Protein AF-A0A6A4YCR9-F1 (afdb_monomer)

Organism: NCBI:txid120398

Structure (mmCIF, N/CA/C/O backbone):
data_AF-A0A6A4YCR9-F1
#
_entry.id   AF-A0A6A4YCR9-F1
#
loop_
_atom_site.group_PDB
_atom_site.id
_atom_site.type_symbol
_atom_site.label_atom_id
_atom_site.label_alt_id
_atom_site.label_comp_id
_atom_site.label_asym_id
_atom_site.label_entity_id
_atom_site.label_seq_id
_atom_site.pdbx_PDB_ins_code
_atom_site.Cartn_x
_atom_site.Cartn_y
_atom_site.Cartn_z
_atom_site.occupancy
_atom_site.B_iso_or_equiv
_atom_site.auth_seq_id
_atom_site.auth_comp_id
_atom_site.auth_asym_id
_atom_site.auth_atom_id
_atom_site.pdbx_PDB_model_num
ATOM 1 N N . MET A 1 1 ? -64.440 -30.536 -8.696 1.00 29.94 1 MET A N 1
ATOM 2 C CA . MET A 1 1 ? -63.323 -31.470 -8.928 1.00 29.94 1 MET A CA 1
ATOM 3 C C . MET A 1 1 ? -62.653 -31.051 -10.224 1.00 29.94 1 MET A C 1
ATOM 5 O O . MET A 1 1 ? -63.346 -31.043 -11.227 1.00 29.94 1 MET A O 1
ATOM 9 N N . GLU A 1 2 ? -61.413 -30.559 -10.099 1.00 30.14 2 GLU A N 1
ATOM 10 C CA . GLU A 1 2 ? -60.247 -30.608 -11.016 1.00 30.14 2 GLU A CA 1
ATOM 11 C C . GLU A 1 2 ? -60.452 -30.689 -12.549 1.00 30.14 2 GLU A C 1
ATOM 13 O O . GLU A 1 2 ? -61.286 -31.446 -13.017 1.00 30.14 2 GLU A O 1
ATOM 18 N N . VAL A 1 3 ? -59.687 -30.046 -13.446 1.00 32.62 3 VAL A N 1
ATOM 19 C CA . VAL A 1 3 ? -58.447 -29.233 -13.429 1.00 32.62 3 VAL A CA 1
ATOM 20 C C . VAL A 1 3 ? -58.349 -28.537 -14.815 1.00 32.62 3 VAL A C 1
ATOM 22 O O . VAL A 1 3 ? -58.720 -29.124 -15.831 1.00 32.62 3 VAL A O 1
ATOM 25 N N . LEU A 1 4 ? -57.863 -27.288 -14.848 1.00 33.22 4 LEU A N 1
ATOM 26 C CA . LEU A 1 4 ? -57.492 -26.469 -16.029 1.00 33.22 4 LEU A CA 1
ATOM 27 C C . LEU A 1 4 ? -56.085 -26.881 -16.535 1.00 33.22 4 LEU A C 1
ATOM 29 O O . LEU A 1 4 ? -55.265 -27.287 -15.725 1.00 33.22 4 LEU A O 1
ATOM 33 N N . GLY A 1 5 ? -55.651 -26.791 -17.796 1.00 29.95 5 GLY A N 1
ATOM 34 C CA . GLY A 1 5 ? -56.107 -26.025 -18.956 1.00 29.95 5 GLY A CA 1
ATOM 35 C C . GLY A 1 5 ? -54.900 -25.330 -19.629 1.00 29.95 5 GLY A C 1
ATOM 36 O O . GLY A 1 5 ? -54.273 -24.497 -18.992 1.00 29.95 5 GLY A O 1
ATOM 37 N N . ARG A 1 6 ? -54.601 -25.739 -20.882 1.00 31.83 6 ARG A N 1
ATOM 38 C CA . ARG A 1 6 ? -53.878 -25.103 -22.031 1.00 31.83 6 ARG A CA 1
ATOM 39 C C . ARG A 1 6 ? -53.393 -23.640 -21.882 1.00 31.83 6 ARG A C 1
ATOM 41 O O . ARG A 1 6 ? -54.055 -22.851 -21.234 1.00 31.83 6 ARG A O 1
ATOM 48 N N . GLY A 1 7 ? -52.373 -23.134 -22.582 1.00 28.59 7 GLY A N 1
ATOM 49 C CA . GLY A 1 7 ? -51.703 -23.521 -23.831 1.00 28.59 7 GLY A CA 1
ATOM 50 C C . GLY A 1 7 ? -51.156 -22.253 -24.536 1.00 28.59 7 GLY A C 1
ATOM 51 O O . GLY A 1 7 ? -51.531 -21.139 -24.185 1.00 28.59 7 GLY A O 1
ATOM 52 N N . ASP A 1 8 ? -50.257 -22.464 -25.494 1.00 30.16 8 ASP A N 1
ATOM 53 C CA . ASP A 1 8 ? -49.216 -21.583 -26.057 1.00 30.16 8 ASP A CA 1
ATOM 54 C C . ASP A 1 8 ? -49.571 -20.371 -26.971 1.00 30.16 8 ASP A C 1
ATOM 56 O O . ASP A 1 8 ? -50.488 -20.430 -27.783 1.00 30.16 8 ASP A O 1
ATOM 60 N N . SER A 1 9 ? -48.663 -19.372 -26.908 1.00 28.41 9 SER A N 1
ATOM 61 C CA . SER A 1 9 ? -47.923 -18.633 -27.978 1.00 28.41 9 SER A CA 1
ATOM 62 C C . SER A 1 9 ? -48.558 -17.565 -28.915 1.00 28.41 9 SER A C 1
ATOM 64 O O . SER A 1 9 ? -49.466 -17.848 -29.686 1.00 28.41 9 SER A O 1
ATOM 66 N N . GLY A 1 10 ? -47.908 -16.375 -28.978 1.00 25.50 10 GLY A N 1
ATOM 67 C CA . GLY A 1 10 ? -47.463 -15.755 -30.254 1.00 25.50 10 GLY A CA 1
ATOM 68 C C . GLY A 1 10 ? -47.936 -14.341 -30.702 1.00 25.50 10 GLY A C 1
ATOM 69 O O . GLY A 1 10 ? -48.880 -14.246 -31.467 1.00 25.50 10 GLY A O 1
ATOM 70 N N . TYR A 1 11 ? -47.154 -13.293 -30.366 1.00 28.06 11 TYR A N 1
ATOM 71 C CA . TYR A 1 11 ? -46.753 -12.063 -31.126 1.00 28.06 11 TYR A CA 1
ATOM 72 C C . TYR A 1 11 ? -47.711 -10.962 -31.711 1.00 28.06 11 TYR A C 1
ATOM 74 O O . TYR A 1 11 ? -48.612 -11.232 -32.490 1.00 28.06 11 TYR A O 1
ATOM 82 N N . LEU A 1 12 ? -47.261 -9.695 -31.486 1.00 28.62 12 LEU A N 1
ATOM 83 C CA . LEU A 1 12 ? -47.394 -8.390 -32.216 1.00 28.62 12 LEU A CA 1
ATOM 84 C C . LEU A 1 12 ? -48.633 -7.461 -32.042 1.00 28.62 12 LEU A C 1
ATOM 86 O O . LEU A 1 12 ? -49.710 -7.788 -32.516 1.00 28.62 12 LEU A O 1
ATOM 90 N N . ALA A 1 13 ? -48.421 -6.227 -31.518 1.00 27.75 13 ALA A N 1
ATOM 91 C CA . ALA A 1 13 ? -48.807 -4.918 -32.121 1.00 27.75 13 ALA A CA 1
ATOM 92 C C . ALA A 1 13 ? -48.593 -3.692 -31.178 1.00 27.75 13 ALA A C 1
ATOM 94 O O . ALA A 1 13 ? -48.673 -3.793 -29.960 1.00 27.75 13 ALA A O 1
ATOM 95 N N . SER A 1 14 ? -48.307 -2.531 -31.780 1.00 27.39 14 SER A N 1
ATOM 96 C CA . SER A 1 14 ? -47.880 -1.219 -31.241 1.00 27.39 14 SER A CA 1
ATOM 97 C C . SER A 1 14 ? -49.006 -0.219 -30.884 1.00 27.39 14 SER A C 1
ATOM 99 O O . SER A 1 14 ? -50.030 -0.259 -31.557 1.00 27.39 14 SER A O 1
ATOM 101 N N . ALA A 1 15 ? -48.750 0.755 -29.981 1.00 27.09 15 ALA A N 1
ATOM 102 C CA . ALA A 1 15 ? -49.017 2.223 -30.092 1.00 27.09 15 ALA A CA 1
ATOM 103 C C . ALA A 1 15 ? -49.258 2.931 -28.724 1.00 27.09 15 ALA A C 1
ATOM 105 O O . ALA A 1 15 ? -50.007 2.455 -27.879 1.00 27.09 15 ALA A O 1
ATOM 106 N N . THR A 1 16 ? -48.613 4.088 -28.524 1.00 27.66 16 THR A N 1
ATOM 107 C CA . THR A 1 16 ? -48.720 5.085 -27.424 1.00 27.66 16 THR A CA 1
ATOM 108 C C . THR A 1 16 ? -49.952 6.017 -27.581 1.00 27.66 16 THR A C 1
ATOM 110 O O . THR A 1 16 ? -50.602 5.943 -28.621 1.00 27.66 16 THR A O 1
ATOM 113 N N . PRO A 1 17 ? -50.218 7.037 -26.719 1.00 44.16 17 PRO A N 1
ATOM 114 C CA . PRO A 1 17 ? -50.172 7.156 -25.247 1.00 44.16 17 PRO A CA 1
ATOM 115 C C . PRO A 1 17 ? -51.496 7.738 -24.649 1.00 44.16 17 PRO A C 1
ATOM 117 O O . PRO A 1 17 ? -52.215 8.480 -25.315 1.00 44.16 17 PRO A O 1
ATOM 120 N N . LYS A 1 18 ? -51.798 7.512 -23.360 1.00 30.44 18 LYS A N 1
ATOM 121 C CA . LYS A 1 18 ? -52.724 8.360 -22.566 1.00 30.44 18 LYS A CA 1
ATOM 122 C C . LYS A 1 18 ? -52.108 8.598 -21.189 1.00 30.44 18 LYS A C 1
ATOM 124 O O . LYS A 1 18 ? -51.796 7.645 -20.486 1.00 30.44 18 LYS A O 1
ATOM 129 N N . ASN A 1 19 ? -51.840 9.865 -20.885 1.00 41.44 19 ASN A N 1
ATOM 130 C CA . ASN A 1 19 ? -50.787 10.300 -19.968 1.00 41.44 19 ASN A CA 1
ATOM 131 C C . ASN A 1 19 ? -51.283 11.340 -18.942 1.00 41.44 19 ASN A C 1
ATOM 133 O O . ASN A 1 19 ? -50.543 12.268 -18.643 1.00 41.44 19 ASN A O 1
ATOM 137 N N . ASP A 1 20 ? -52.510 11.205 -18.428 1.00 38.53 20 ASP A N 1
ATOM 138 C CA . ASP A 1 20 ? -53.051 12.132 -17.410 1.00 38.53 20 ASP A CA 1
ATOM 139 C C . ASP A 1 20 ? -53.497 11.415 -16.120 1.00 38.53 20 ASP A C 1
ATOM 141 O O . ASP A 1 20 ? -53.169 11.858 -15.020 1.00 38.53 20 ASP A O 1
ATOM 145 N N . ASP A 1 21 ? -54.100 10.226 -16.218 1.00 37.69 21 ASP A N 1
ATOM 146 C CA . ASP A 1 21 ? -54.649 9.524 -15.040 1.00 37.69 21 ASP A CA 1
ATOM 147 C C . ASP A 1 21 ? -53.572 8.904 -14.119 1.00 37.69 21 ASP A C 1
ATOM 149 O O . ASP A 1 21 ? -53.807 8.620 -12.943 1.00 37.69 21 ASP A O 1
ATOM 153 N N . THR A 1 22 ? -52.347 8.716 -14.617 1.00 43.00 22 THR A N 1
ATOM 154 C CA . THR A 1 22 ? -51.212 8.183 -13.840 1.00 43.00 22 THR A CA 1
ATOM 155 C C . THR A 1 22 ? -50.506 9.238 -12.990 1.00 43.00 22 THR A C 1
ATOM 157 O O . THR A 1 22 ? -49.774 8.875 -12.064 1.00 43.00 22 THR A O 1
ATOM 160 N N . ILE A 1 23 ? -50.715 10.530 -13.262 1.00 42.47 23 ILE A N 1
ATOM 161 C CA . ILE A 1 23 ? -50.079 11.620 -12.510 1.00 42.47 23 ILE A CA 1
ATOM 162 C C . ILE A 1 23 ? -50.876 11.928 -11.238 1.00 42.47 23 ILE A C 1
ATOM 164 O O . ILE A 1 23 ? -50.267 12.110 -10.183 1.00 42.47 23 ILE A O 1
ATOM 168 N N . GLU A 1 24 ? -52.211 11.895 -11.282 1.00 38.56 24 GLU A N 1
ATOM 169 C CA . GLU A 1 24 ? -53.048 12.067 -10.082 1.00 38.56 24 GLU A CA 1
ATOM 170 C C . GLU A 1 24 ? -52.983 10.861 -9.137 1.00 38.56 24 GLU A C 1
ATOM 172 O O . GLU A 1 24 ? -52.883 11.046 -7.920 1.00 38.56 24 GLU A O 1
ATOM 177 N N . ALA A 1 25 ? -52.898 9.638 -9.675 1.00 39.47 25 ALA A N 1
ATOM 178 C CA . ALA A 1 25 ? -52.647 8.438 -8.874 1.00 39.47 25 ALA A CA 1
ATOM 179 C C . ALA A 1 25 ? -51.276 8.489 -8.168 1.00 39.47 25 ALA A C 1
ATOM 181 O O . ALA A 1 25 ? -51.162 8.102 -7.005 1.00 39.47 25 ALA A O 1
ATOM 182 N N . LYS A 1 26 ? -50.249 9.054 -8.826 1.00 40.22 26 LYS A N 1
ATOM 183 C CA . LYS A 1 26 ? -48.954 9.347 -8.188 1.00 40.22 26 LYS A CA 1
ATOM 184 C C . LYS A 1 26 ? -49.042 10.487 -7.175 1.00 40.22 26 LYS A C 1
ATOM 186 O O . LYS A 1 26 ? -48.354 10.453 -6.163 1.00 40.22 26 LYS A O 1
ATOM 191 N N . ARG A 1 27 ? -49.883 11.499 -7.400 1.00 33.28 27 ARG A N 1
ATOM 192 C CA . ARG A 1 27 ? -50.039 12.635 -6.474 1.00 33.28 27 ARG A CA 1
ATOM 193 C C . ARG A 1 27 ? -50.669 12.220 -5.147 1.00 33.28 27 ARG A C 1
ATOM 195 O O . ARG A 1 27 ? -50.233 12.702 -4.104 1.00 33.28 27 ARG A O 1
ATOM 202 N N . HIS A 1 28 ? -51.611 11.280 -5.175 1.00 34.59 28 HIS A N 1
ATOM 203 C CA . HIS A 1 28 ? -52.187 10.707 -3.959 1.00 34.59 28 HIS A CA 1
ATOM 204 C C . HIS A 1 28 ? -51.246 9.738 -3.223 1.00 34.59 28 HIS A C 1
ATOM 206 O O . HIS A 1 28 ? -51.340 9.646 -2.001 1.00 34.59 28 HIS A O 1
ATOM 212 N N . SER A 1 29 ? -50.283 9.099 -3.904 1.00 35.78 29 SER A N 1
ATOM 213 C CA . SER A 1 29 ? -49.234 8.317 -3.227 1.00 35.78 29 SER A CA 1
ATOM 214 C C . SER A 1 29 ? -48.147 9.177 -2.566 1.00 35.78 29 SER A C 1
ATOM 216 O O . SER A 1 29 ? -47.434 8.679 -1.709 1.00 35.78 29 SER A O 1
ATOM 218 N N . TYR A 1 30 ? -48.021 10.469 -2.903 1.00 38.31 30 TYR A N 1
ATOM 219 C CA . TYR A 1 30 ? -47.087 11.384 -2.219 1.00 38.31 30 TYR A CA 1
ATOM 220 C C . TYR A 1 30 ? -47.634 11.965 -0.901 1.00 38.31 30 TYR A C 1
ATOM 222 O O . TYR A 1 30 ? -46.861 12.505 -0.114 1.00 38.31 30 TYR A O 1
ATOM 230 N N . LEU A 1 31 ? -48.948 11.879 -0.655 1.00 38.47 31 LEU A N 1
ATOM 231 C CA . LEU A 1 31 ? -49.584 12.360 0.584 1.00 38.47 31 LEU A CA 1
ATOM 232 C C . LEU A 1 31 ? -49.650 11.288 1.679 1.00 38.47 31 LEU A C 1
ATOM 234 O O . LEU A 1 31 ? -49.666 11.630 2.857 1.00 38.47 31 LEU A O 1
ATOM 238 N N . ASN A 1 32 ? -49.605 10.013 1.297 1.00 37.31 32 ASN A N 1
ATOM 239 C CA . ASN A 1 32 ? -49.419 8.893 2.213 1.00 37.31 32 ASN A CA 1
ATOM 240 C C . ASN A 1 32 ? -47.952 8.464 2.152 1.00 37.31 32 ASN A C 1
ATOM 242 O O . ASN A 1 32 ? -47.624 7.428 1.587 1.00 37.31 32 ASN A O 1
ATOM 246 N N . GLY A 1 33 ? -47.069 9.326 2.663 1.00 40.03 33 GLY A N 1
ATOM 247 C CA . GLY A 1 33 ? -45.648 9.026 2.790 1.00 40.03 33 GLY A CA 1
ATOM 248 C C . GLY A 1 33 ? -45.449 7.759 3.615 1.00 40.03 33 GLY A C 1
ATOM 249 O O . GLY A 1 33 ? -45.845 7.697 4.777 1.00 40.03 33 GLY A O 1
ATOM 250 N N . ASP A 1 34 ? -44.851 6.765 2.973 1.00 43.00 34 ASP A N 1
ATOM 251 C CA . ASP A 1 34 ? -44.565 5.440 3.493 1.00 43.00 34 ASP A CA 1
ATOM 252 C C . ASP A 1 34 ? -43.833 5.486 4.847 1.00 43.00 34 ASP A C 1
ATOM 254 O O . ASP A 1 34 ? -42.635 5.790 4.948 1.00 43.00 34 ASP A O 1
ATOM 258 N N . GLU A 1 35 ? -44.535 5.084 5.908 1.00 47.75 35 GLU A N 1
ATOM 259 C CA . GLU A 1 35 ? -43.927 4.730 7.197 1.00 47.75 35 GLU A CA 1
ATOM 260 C C . GLU A 1 35 ? -42.831 3.660 7.018 1.00 47.75 35 GLU A C 1
ATOM 262 O O . GLU A 1 35 ? -41.889 3.605 7.802 1.00 47.75 35 GLU A O 1
ATOM 267 N N . SER A 1 36 ? -42.876 2.856 5.947 1.00 47.47 36 SER A N 1
ATOM 268 C CA . SER A 1 36 ? -41.857 1.848 5.637 1.00 47.47 36 SER A CA 1
ATOM 269 C C . SER A 1 36 ? -40.555 2.417 5.062 1.00 47.47 36 SER A C 1
ATOM 271 O O . SER A 1 36 ? -39.485 1.915 5.410 1.00 47.47 36 SER A O 1
ATOM 273 N N . GLU A 1 37 ? -40.587 3.459 4.220 1.00 46.22 37 GLU A N 1
ATOM 274 C CA . GLU A 1 37 ? -39.352 4.094 3.717 1.00 46.22 37 GLU A CA 1
ATOM 275 C C . GLU A 1 37 ? -38.677 4.938 4.800 1.00 46.22 37 GLU A C 1
ATOM 277 O O . GLU A 1 37 ? -37.452 4.903 4.936 1.00 46.22 37 GLU A O 1
ATOM 282 N N . SER A 1 38 ? -39.468 5.634 5.620 1.00 47.78 38 SER A N 1
ATOM 283 C CA . SER A 1 38 ? -38.959 6.397 6.764 1.00 47.78 38 SER A CA 1
ATOM 284 C C . SER A 1 38 ? -38.466 5.495 7.901 1.00 47.78 38 SER A C 1
ATOM 286 O O . SER A 1 38 ? -37.444 5.812 8.508 1.00 47.78 38 SER A O 1
ATOM 288 N N . ALA A 1 39 ? -39.089 4.334 8.141 1.00 53.41 39 ALA A N 1
ATOM 289 C CA . ALA A 1 39 ? -38.585 3.333 9.085 1.00 53.41 39 ALA A CA 1
ATOM 290 C C . ALA A 1 39 ? -37.323 2.622 8.576 1.00 53.41 39 ALA A C 1
ATOM 292 O O . ALA A 1 39 ? -36.424 2.355 9.369 1.00 53.41 39 ALA A O 1
ATOM 293 N N . THR A 1 40 ? -37.206 2.360 7.269 1.00 54.66 40 THR A N 1
ATOM 294 C CA . THR A 1 40 ? -35.983 1.778 6.682 1.00 54.66 40 THR A CA 1
ATOM 295 C C . THR A 1 40 ? -34.843 2.797 6.681 1.00 54.66 40 THR A C 1
ATOM 297 O O . THR A 1 40 ? -33.732 2.468 7.086 1.00 54.66 40 THR A O 1
ATOM 300 N N . GLN A 1 41 ? -35.113 4.065 6.340 1.00 48.94 41 GLN A N 1
ATOM 301 C CA . GLN A 1 41 ? -34.145 5.152 6.522 1.00 48.94 41 GLN A CA 1
ATOM 302 C C . GLN A 1 41 ? -33.806 5.389 7.993 1.00 48.94 41 GLN A C 1
ATOM 304 O O . GLN A 1 41 ? -32.651 5.668 8.291 1.00 48.94 41 GLN A O 1
ATOM 309 N N . GLY A 1 42 ? -34.771 5.269 8.904 1.00 48.44 42 GLY A N 1
ATOM 310 C CA . GLY A 1 42 ? -34.572 5.391 10.345 1.00 48.44 42 GLY A CA 1
ATOM 311 C C . GLY A 1 42 ? -33.716 4.259 10.906 1.00 48.44 42 GLY A C 1
ATOM 312 O O . GLY A 1 42 ? -32.788 4.532 11.654 1.00 48.44 42 GLY A O 1
ATOM 313 N N . ALA A 1 43 ? -33.946 3.015 10.483 1.00 51.56 43 ALA A N 1
ATOM 314 C CA . ALA A 1 43 ? -33.142 1.852 10.853 1.00 51.56 43 ALA A CA 1
ATOM 315 C C . ALA A 1 43 ? -31.730 1.903 10.247 1.00 51.56 43 ALA A C 1
ATOM 317 O O . ALA A 1 43 ? -30.762 1.624 10.952 1.00 51.56 43 ALA A O 1
ATOM 318 N N . ASP A 1 44 ? -31.590 2.336 8.989 1.00 51.81 44 ASP A N 1
ATOM 319 C CA . ASP A 1 44 ? -30.292 2.589 8.348 1.00 51.81 44 ASP A CA 1
ATOM 320 C C .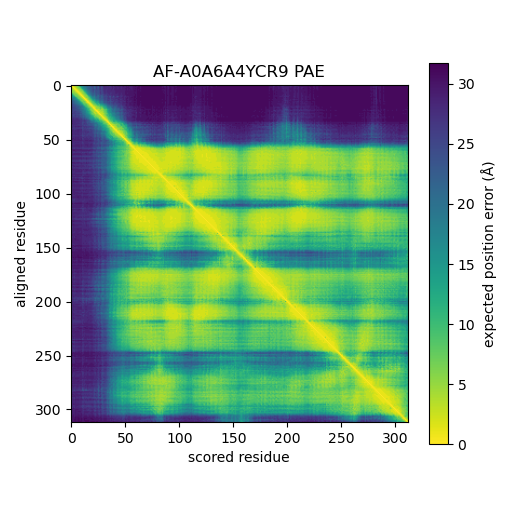 ASP A 1 44 ? -29.534 3.717 9.062 1.00 51.81 44 ASP A C 1
ATOM 322 O O . ASP A 1 44 ? -28.340 3.605 9.337 1.00 51.81 44 ASP A O 1
ATOM 326 N N . PHE A 1 45 ? -30.220 4.811 9.404 1.00 48.41 45 PHE A N 1
ATOM 327 C CA . PHE A 1 45 ? -29.632 5.935 10.130 1.00 48.41 45 PHE A CA 1
ATOM 328 C C . PHE A 1 45 ? -29.287 5.544 11.568 1.00 48.41 45 PHE A C 1
ATOM 330 O O . PHE A 1 45 ? -28.261 5.976 12.089 1.00 48.41 45 PHE A O 1
ATOM 337 N N . GLN A 1 46 ? -30.077 4.676 12.199 1.00 45.59 46 GLN A N 1
ATOM 338 C CA . GLN A 1 46 ? -29.807 4.134 13.526 1.00 45.59 46 GLN A CA 1
ATOM 339 C C . GLN A 1 46 ? -28.644 3.134 13.510 1.00 45.59 46 GLN A C 1
ATOM 341 O O . GLN A 1 46 ? -27.800 3.189 14.395 1.00 45.59 46 GLN A O 1
ATOM 346 N N . ALA A 1 47 ? -28.499 2.315 12.468 1.00 53.00 47 ALA A N 1
ATOM 347 C CA . ALA A 1 47 ? -27.321 1.472 12.255 1.00 53.00 47 ALA A CA 1
ATOM 348 C C . ALA A 1 47 ? -26.047 2.296 11.977 1.00 53.00 47 ALA A C 1
ATOM 350 O O . ALA A 1 47 ? -24.964 1.936 12.434 1.00 53.00 47 ALA A O 1
ATOM 351 N N . VAL A 1 48 ? -26.169 3.431 11.277 1.00 53.34 48 VAL A N 1
ATOM 352 C CA . VAL A 1 48 ? -25.068 4.394 11.070 1.00 53.34 48 VAL A CA 1
ATOM 353 C C . VAL A 1 48 ? -24.740 5.171 12.354 1.00 53.34 48 VAL A C 1
ATOM 355 O O . VAL A 1 48 ? -23.587 5.560 12.548 1.00 53.34 48 VAL A O 1
ATOM 358 N N . THR A 1 49 ? -25.721 5.394 13.238 1.00 48.78 49 THR A N 1
ATOM 359 C CA . THR A 1 49 ? -25.550 6.191 14.467 1.00 48.78 49 THR A CA 1
ATOM 360 C C . THR A 1 49 ? -25.268 5.382 15.731 1.00 48.78 49 THR A C 1
ATOM 362 O O . THR A 1 49 ? -24.754 5.942 16.704 1.00 48.78 49 THR A O 1
ATOM 365 N N . GLN A 1 50 ? -25.507 4.070 15.718 1.00 45.94 50 GLN A N 1
ATOM 366 C CA . GLN A 1 50 ? -25.128 3.155 16.792 1.00 45.94 50 GLN A CA 1
ATOM 367 C C . GLN A 1 50 ? -23.596 3.136 16.943 1.00 45.94 50 GLN A C 1
ATOM 369 O O . GLN A 1 50 ? -22.867 2.506 16.178 1.00 45.94 50 GLN A O 1
ATOM 374 N N . GLY A 1 51 ? -23.099 3.878 17.938 1.00 51.06 51 GLY A N 1
ATOM 375 C CA . GLY A 1 51 ? -21.679 3.961 18.295 1.00 51.06 51 GLY A CA 1
ATOM 376 C C . GLY A 1 51 ? -21.064 5.365 18.265 1.00 51.06 51 GLY A C 1
ATOM 377 O O . GLY A 1 51 ? -19.902 5.491 18.633 1.00 51.06 51 GLY A O 1
ATOM 378 N N . LEU A 1 52 ? -21.801 6.419 17.877 1.00 52.88 52 LEU A N 1
ATOM 379 C CA . LEU A 1 52 ? -21.311 7.815 17.954 1.00 52.88 52 LEU A CA 1
ATOM 380 C C . LEU A 1 52 ? -21.102 8.341 19.390 1.00 52.88 52 LEU A C 1
ATOM 382 O O . LEU A 1 52 ? -20.611 9.452 19.567 1.00 52.88 52 LEU A O 1
ATOM 386 N N . GLU A 1 53 ? -21.451 7.561 20.414 1.00 51.69 53 GLU A N 1
ATOM 387 C CA . GLU A 1 53 ? -21.340 7.948 21.828 1.00 51.69 53 GLU A CA 1
ATOM 388 C C . GLU A 1 53 ? -19.885 8.069 22.324 1.00 51.69 53 GLU A C 1
ATOM 390 O O . GLU A 1 53 ? -19.636 8.580 23.418 1.00 51.69 53 GLU A O 1
ATOM 395 N N . HIS A 1 54 ? -18.899 7.630 21.532 1.00 58.62 54 HIS A N 1
ATOM 396 C CA . HIS A 1 54 ? -17.482 7.692 21.886 1.00 58.62 54 HIS A CA 1
ATOM 397 C C . HIS A 1 54 ? -16.658 8.519 20.888 1.00 58.62 54 HIS A C 1
ATOM 399 O O . HIS A 1 54 ? -16.969 8.532 19.696 1.00 58.62 54 HIS A O 1
ATOM 405 N N . PRO A 1 55 ? -15.569 9.181 21.338 1.00 62.31 55 PRO A N 1
ATOM 406 C CA . PRO A 1 55 ? -14.672 9.905 20.444 1.00 62.31 55 PRO A CA 1
ATOM 407 C C . PRO A 1 55 ? -14.121 8.963 19.365 1.00 62.31 55 PRO A C 1
ATOM 409 O O . PRO A 1 55 ? -13.364 8.043 19.661 1.00 62.31 55 PRO A O 1
ATOM 412 N N . GLN A 1 56 ? -14.513 9.184 18.109 1.00 68.25 56 GLN A N 1
ATOM 413 C CA . GLN A 1 56 ? -14.092 8.353 16.973 1.00 68.25 56 GLN A CA 1
ATOM 414 C C . GLN A 1 56 ? -12.626 8.596 16.620 1.00 68.25 56 GLN A C 1
ATOM 416 O O . GLN A 1 56 ? -11.873 7.674 16.313 1.00 68.25 56 GLN A O 1
ATOM 421 N N . ILE A 1 57 ? -12.223 9.865 16.687 1.00 77.75 57 ILE A N 1
ATOM 422 C CA . ILE A 1 57 ? -10.857 10.308 16.452 1.00 77.75 57 ILE A CA 1
ATOM 423 C C . ILE A 1 57 ? -10.174 10.418 17.806 1.00 77.75 57 ILE A C 1
ATOM 425 O O . ILE A 1 57 ? -10.454 11.323 18.591 1.00 77.75 57 ILE A O 1
ATOM 429 N N . THR A 1 58 ? -9.252 9.500 18.065 1.00 85.06 58 THR A N 1
ATOM 430 C CA . THR A 1 58 ? -8.395 9.545 19.246 1.00 85.06 58 THR A CA 1
ATOM 431 C C . THR A 1 58 ? -6.933 9.667 18.852 1.00 85.06 58 THR A C 1
ATOM 433 O O . THR A 1 58 ? -6.498 9.183 17.806 1.00 85.06 58 THR A O 1
ATOM 436 N N . PHE A 1 59 ? -6.143 10.311 19.714 1.00 86.38 59 PHE A N 1
ATOM 437 C CA . PHE A 1 59 ? -4.707 10.483 19.483 1.00 86.38 59 PHE A CA 1
ATOM 438 C C . PHE A 1 59 ? -3.992 9.135 19.306 1.00 86.38 59 PHE A C 1
ATOM 440 O O . PHE A 1 59 ? -3.170 8.982 18.407 1.00 86.38 59 PHE A O 1
ATOM 447 N N . LYS A 1 60 ? -4.371 8.122 20.099 1.00 87.19 60 LYS A N 1
ATOM 448 C CA . LYS A 1 60 ? -3.846 6.753 19.977 1.00 87.19 60 LYS A CA 1
ATOM 449 C C . LYS A 1 60 ? -4.144 6.137 18.601 1.00 87.19 60 LYS A C 1
ATOM 451 O O . LYS A 1 60 ? -3.266 5.498 18.031 1.00 87.19 60 LYS A O 1
ATOM 456 N N . ALA A 1 61 ? -5.338 6.364 18.043 1.00 87.31 61 ALA A N 1
ATOM 457 C CA . ALA A 1 61 ? -5.718 5.851 16.729 1.00 87.31 61 ALA A CA 1
ATOM 458 C C . ALA A 1 61 ? -4.909 6.521 15.607 1.00 87.31 61 ALA A C 1
ATOM 460 O O . ALA A 1 61 ? -4.397 5.836 14.725 1.00 87.31 61 ALA A O 1
ATOM 461 N N . LEU A 1 62 ? -4.716 7.841 15.671 1.00 91.56 62 LEU A N 1
ATOM 462 C CA . LEU A 1 62 ? -3.878 8.564 14.707 1.00 91.56 62 LEU A CA 1
ATOM 463 C C . LEU A 1 62 ? -2.405 8.152 14.798 1.00 91.56 62 LEU A C 1
ATOM 465 O O . LEU A 1 62 ? 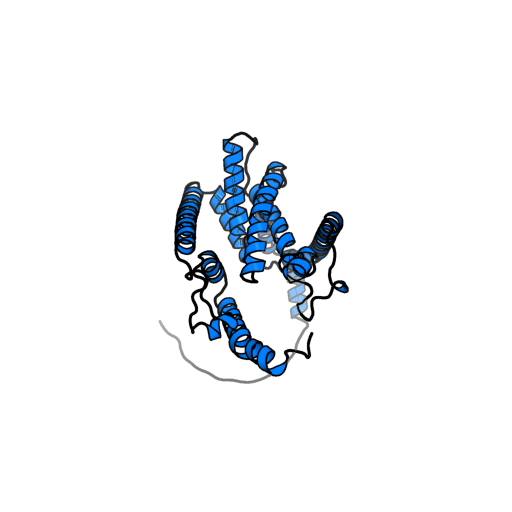-1.753 7.950 13.774 1.00 91.56 62 LEU A O 1
ATOM 469 N N . PHE A 1 63 ? -1.887 7.977 16.014 1.00 91.81 63 PHE A N 1
ATOM 470 C CA . PHE A 1 63 ? -0.511 7.546 16.239 1.00 91.81 63 PHE A CA 1
ATOM 471 C C . PHE A 1 63 ? -0.256 6.142 15.673 1.00 91.81 63 PHE A C 1
ATOM 473 O O . PHE A 1 63 ? 0.655 5.951 14.866 1.00 91.81 63 PHE A O 1
ATOM 480 N N . VAL A 1 64 ? -1.107 5.170 16.021 1.00 92.12 64 VAL A N 1
ATOM 481 C CA . VAL A 1 64 ? -1.015 3.799 15.493 1.00 92.12 64 VAL A CA 1
ATOM 482 C C . VAL A 1 64 ? -1.230 3.770 13.980 1.00 92.12 64 VAL A C 1
ATOM 484 O O . VAL A 1 64 ? -0.476 3.102 13.272 1.00 92.12 64 VAL A O 1
ATOM 487 N N . GLY A 1 65 ? -2.206 4.528 13.474 1.00 93.19 65 GLY A N 1
ATOM 488 C CA . GLY A 1 65 ? -2.467 4.671 12.042 1.00 93.19 65 GLY A CA 1
ATOM 489 C C . GLY A 1 65 ? -1.265 5.210 11.273 1.00 93.19 65 GLY A C 1
ATOM 490 O O . GLY A 1 65 ? -0.946 4.685 10.212 1.00 93.19 65 GLY A O 1
ATOM 491 N N . THR A 1 66 ? -0.536 6.174 11.838 1.00 93.94 66 THR A N 1
ATOM 492 C CA . THR A 1 66 ? 0.674 6.735 11.219 1.00 93.94 66 THR A CA 1
ATOM 493 C C . THR A 1 66 ? 1.820 5.723 11.191 1.00 93.94 66 THR A C 1
ATOM 495 O O . THR A 1 66 ? 2.498 5.606 10.173 1.00 93.94 66 THR A O 1
ATOM 498 N N . ILE A 1 67 ? 2.025 4.947 12.263 1.00 94.56 67 ILE A N 1
ATOM 499 C CA . ILE A 1 67 ? 3.072 3.907 12.313 1.00 94.56 67 ILE A CA 1
ATOM 500 C C . ILE A 1 67 ? 2.798 2.810 11.280 1.00 94.56 67 ILE A C 1
ATOM 502 O O . ILE A 1 67 ? 3.672 2.465 10.482 1.00 94.56 67 ILE A O 1
ATOM 506 N N . ILE A 1 68 ? 1.572 2.279 11.271 1.00 94.62 68 ILE A N 1
ATOM 507 C CA . ILE A 1 68 ? 1.164 1.260 10.298 1.00 94.62 68 ILE A CA 1
ATOM 508 C C . ILE A 1 68 ? 1.191 1.839 8.882 1.00 94.62 68 ILE A C 1
ATOM 510 O O . ILE A 1 68 ? 1.675 1.183 7.963 1.00 94.62 68 ILE A O 1
ATOM 514 N N . GLY A 1 69 ? 0.738 3.080 8.710 1.00 94.25 69 GLY A N 1
ATOM 515 C CA . GLY A 1 69 ? 0.791 3.808 7.449 1.00 94.25 69 GLY A CA 1
ATOM 516 C C . GLY A 1 69 ? 2.210 3.930 6.910 1.00 94.25 69 GLY A C 1
ATOM 517 O O . GLY A 1 69 ? 2.437 3.592 5.756 1.00 94.25 69 GLY A O 1
ATOM 518 N N . ALA A 1 70 ? 3.180 4.319 7.739 1.00 94.12 70 ALA A N 1
ATOM 519 C CA . ALA A 1 70 ? 4.585 4.406 7.345 1.00 94.12 70 ALA A CA 1
ATOM 520 C C . ALA A 1 70 ? 5.140 3.050 6.880 1.00 94.12 70 ALA A C 1
ATOM 522 O O . ALA A 1 70 ? 5.794 2.975 5.839 1.00 94.12 70 ALA A O 1
ATOM 523 N N . PHE A 1 71 ? 4.829 1.967 7.599 1.00 93.38 71 PHE A N 1
ATOM 524 C CA . PHE A 1 71 ? 5.234 0.615 7.210 1.00 93.38 71 PHE A CA 1
ATOM 525 C C . PHE A 1 71 ? 4.602 0.177 5.876 1.00 93.38 71 PHE A C 1
ATOM 527 O O . PHE A 1 71 ? 5.292 -0.320 4.983 1.00 93.38 71 PHE A O 1
ATOM 534 N N . ILE A 1 72 ? 3.297 0.402 5.708 1.00 93.00 72 ILE A N 1
ATOM 535 C CA . ILE A 1 72 ? 2.569 0.044 4.485 1.00 93.00 72 ILE A CA 1
ATOM 536 C C . ILE A 1 72 ? 3.007 0.917 3.300 1.00 93.00 72 ILE A C 1
ATOM 538 O O . ILE A 1 72 ? 3.072 0.410 2.183 1.00 93.00 72 ILE A O 1
ATOM 542 N N . SER A 1 73 ? 3.381 2.181 3.514 1.00 92.38 73 SER A N 1
ATOM 543 C CA . SER A 1 73 ? 3.939 3.049 2.469 1.00 92.38 73 SER A CA 1
ATOM 544 C C . SER A 1 73 ? 5.214 2.472 1.859 1.00 92.38 73 SER A C 1
ATOM 546 O O . SER A 1 73 ? 5.357 2.485 0.639 1.00 92.38 73 SER A O 1
ATOM 548 N N . VAL A 1 74 ? 6.115 1.910 2.676 1.00 90.94 74 VAL A N 1
ATOM 549 C CA . VAL A 1 74 ? 7.335 1.251 2.175 1.00 90.94 74 VAL A CA 1
ATOM 550 C C . VAL A 1 74 ? 6.980 0.039 1.313 1.00 90.94 74 VAL A C 1
ATOM 552 O O . VAL A 1 74 ? 7.540 -0.129 0.231 1.00 90.94 74 VAL A O 1
ATOM 555 N N . LEU A 1 75 ? 6.009 -0.773 1.746 1.00 88.19 75 LEU A N 1
ATOM 556 C CA . LEU A 1 75 ? 5.520 -1.911 0.960 1.00 88.19 75 LEU A CA 1
ATOM 557 C C . LEU A 1 75 ? 4.882 -1.461 -0.360 1.00 88.19 75 LEU A C 1
ATOM 559 O O . LEU A 1 75 ? 5.175 -2.030 -1.409 1.00 88.19 75 LEU A O 1
ATOM 563 N N . ALA A 1 76 ? 4.042 -0.427 -0.324 1.00 89.00 76 ALA A N 1
ATOM 564 C CA . ALA A 1 76 ? 3.407 0.135 -1.510 1.00 89.00 76 ALA A CA 1
ATOM 565 C C . ALA A 1 76 ? 4.449 0.669 -2.503 1.00 89.00 76 ALA A C 1
ATOM 567 O O . ALA A 1 76 ? 4.345 0.399 -3.697 1.00 89.00 76 ALA A O 1
ATOM 568 N N . MET A 1 77 ? 5.488 1.355 -2.017 1.00 88.62 77 MET A N 1
ATOM 569 C CA . MET A 1 77 ? 6.596 1.811 -2.856 1.00 88.62 77 MET A CA 1
ATOM 570 C C . MET A 1 77 ? 7.401 0.649 -3.440 1.00 88.62 77 MET A C 1
ATOM 572 O O . MET A 1 77 ? 7.697 0.661 -4.632 1.00 88.62 77 MET A O 1
ATOM 576 N N . TYR A 1 78 ? 7.717 -0.369 -2.635 1.00 86.75 78 TYR A N 1
ATOM 577 C CA . TYR A 1 78 ? 8.430 -1.560 -3.096 1.00 86.75 78 TYR A CA 1
ATOM 578 C C . TYR A 1 78 ? 7.675 -2.262 -4.228 1.00 86.75 78 TYR A C 1
ATOM 580 O O . TYR A 1 78 ? 8.246 -2.517 -5.287 1.00 86.75 78 TYR A O 1
ATOM 588 N N . TYR A 1 79 ? 6.383 -2.536 -4.039 1.00 83.81 79 TYR A N 1
ATOM 589 C CA . TYR A 1 79 ? 5.573 -3.196 -5.063 1.00 83.81 79 TYR A CA 1
ATOM 590 C C . TYR A 1 79 ? 5.321 -2.296 -6.275 1.00 83.81 79 TYR A C 1
ATOM 592 O O . TYR A 1 79 ? 5.368 -2.779 -7.406 1.00 83.81 79 TYR A O 1
ATOM 600 N N . GLY A 1 80 ? 5.146 -0.991 -6.062 1.00 85.31 80 GLY A N 1
ATOM 601 C CA . GLY A 1 80 ? 5.027 -0.018 -7.144 1.00 85.31 80 GLY A CA 1
ATOM 602 C C . GLY A 1 80 ? 6.275 0.040 -8.026 1.00 85.31 80 GLY A C 1
ATOM 603 O O . GLY A 1 80 ? 6.145 0.024 -9.242 1.00 85.31 80 GLY A O 1
ATOM 604 N N . LEU A 1 81 ? 7.474 0.028 -7.438 1.00 84.06 81 LEU A N 1
ATOM 605 C CA . LEU A 1 81 ? 8.735 0.069 -8.190 1.00 84.06 81 LEU A CA 1
ATOM 606 C C . LEU A 1 81 ? 9.121 -1.289 -8.792 1.00 84.06 81 LEU A C 1
ATOM 608 O O . LEU A 1 81 ? 9.685 -1.333 -9.881 1.00 84.06 81 LEU A O 1
ATOM 612 N N . LYS A 1 82 ? 8.837 -2.398 -8.097 1.00 78.50 82 LYS A N 1
ATOM 613 C CA . LYS A 1 82 ? 9.241 -3.740 -8.543 1.00 78.50 82 LYS A CA 1
ATOM 614 C C . LYS A 1 82 ? 8.266 -4.359 -9.548 1.00 78.50 82 LYS A C 1
ATOM 616 O O . LYS A 1 82 ? 8.703 -5.012 -10.487 1.00 78.50 82 LYS A O 1
ATOM 621 N N . VAL A 1 83 ? 6.961 -4.203 -9.322 1.00 75.81 83 VAL A N 1
ATOM 622 C CA . VAL A 1 83 ? 5.896 -4.874 -10.095 1.00 75.81 83 VAL A CA 1
ATOM 623 C C . VAL A 1 83 ? 5.096 -3.879 -10.944 1.00 75.81 83 VAL A C 1
ATOM 625 O O . VAL A 1 83 ? 4.422 -4.283 -11.887 1.00 75.81 83 VAL A O 1
ATOM 628 N N . GLY A 1 84 ? 5.154 -2.578 -10.641 1.00 77.31 84 GLY A N 1
ATOM 629 C CA . GLY A 1 84 ? 4.385 -1.550 -11.354 1.00 77.31 84 GLY A CA 1
ATOM 630 C C . GLY A 1 84 ? 2.915 -1.461 -10.932 1.00 77.31 84 GLY A C 1
ATOM 631 O O . GLY A 1 84 ? 2.190 -0.595 -11.412 1.00 77.31 84 GLY A O 1
ATOM 632 N N . VAL A 1 85 ? 2.461 -2.332 -10.023 1.00 78.00 85 VAL A N 1
ATOM 633 C CA . VAL A 1 85 ? 1.077 -2.377 -9.535 1.00 78.00 85 VAL A CA 1
ATOM 634 C C . VAL A 1 85 ? 1.077 -2.436 -8.014 1.00 78.00 85 VAL A C 1
ATOM 636 O O . VAL A 1 85 ? 1.735 -3.284 -7.412 1.00 78.00 85 VAL A O 1
ATOM 639 N N . VAL A 1 86 ? 0.304 -1.547 -7.388 1.00 81.50 86 VAL A N 1
ATOM 640 C CA . VAL A 1 86 ? 0.125 -1.519 -5.933 1.00 81.50 86 VAL A CA 1
ATOM 641 C C . VAL A 1 86 ? -1.184 -2.233 -5.577 1.00 81.50 86 VAL A C 1
ATOM 643 O O . VAL A 1 86 ? -2.253 -1.765 -5.975 1.00 81.50 86 VAL A O 1
ATOM 646 N N . PRO A 1 87 ? -1.142 -3.373 -4.860 1.00 80.75 87 PRO A N 1
ATOM 647 C CA . PRO A 1 87 ? -2.353 -4.068 -4.434 1.00 80.75 87 PRO A CA 1
ATOM 648 C C . PRO A 1 87 ? -3.107 -3.272 -3.357 1.00 80.75 87 PRO A C 1
ATOM 650 O O . PRO A 1 87 ? -2.545 -2.421 -2.670 1.00 80.75 87 PRO A O 1
ATOM 653 N N . SER A 1 88 ? -4.388 -3.587 -3.156 1.00 83.69 88 SER A N 1
ATOM 654 C CA . SER A 1 88 ? -5.182 -2.999 -2.070 1.00 83.69 88 SER A CA 1
ATOM 655 C C . SER A 1 88 ? -4.728 -3.540 -0.709 1.00 83.69 88 SER A C 1
ATOM 657 O O . SER A 1 88 ? -4.998 -4.693 -0.373 1.00 83.69 88 SER A O 1
ATOM 659 N N . LEU A 1 89 ? -4.115 -2.687 0.116 1.00 88.31 89 LEU A N 1
ATOM 660 C CA . LEU A 1 89 ? -3.593 -3.044 1.447 1.00 88.31 89 LEU A CA 1
ATOM 661 C C . LEU A 1 89 ? -4.560 -2.688 2.599 1.00 88.31 89 LEU A C 1
ATOM 663 O O . LEU A 1 89 ? -4.171 -2.648 3.765 1.00 88.31 89 LEU A O 1
ATOM 667 N N . ASN A 1 90 ? -5.844 -2.471 2.293 1.00 89.31 90 ASN A N 1
ATOM 668 C CA . ASN A 1 90 ? -6.870 -2.020 3.246 1.00 89.31 90 ASN A CA 1
ATOM 669 C C . ASN A 1 90 ? -7.116 -2.999 4.406 1.00 89.31 90 ASN A C 1
ATOM 671 O O . ASN A 1 90 ? -7.224 -2.577 5.557 1.00 89.31 90 ASN A O 1
ATOM 675 N N . ILE A 1 91 ? -7.184 -4.301 4.110 1.00 87.50 91 ILE A N 1
ATOM 676 C CA . ILE A 1 91 ? -7.387 -5.351 5.120 1.00 87.50 91 ILE A CA 1
ATOM 677 C C . ILE A 1 91 ? -6.150 -5.455 6.019 1.00 87.50 91 ILE A C 1
ATOM 679 O O . ILE A 1 91 ? -6.286 -5.526 7.238 1.00 87.50 91 ILE A O 1
ATOM 683 N N . LEU A 1 92 ? -4.948 -5.383 5.433 1.00 88.88 92 LEU A N 1
ATOM 684 C CA . LEU A 1 92 ? -3.688 -5.391 6.179 1.00 88.88 92 LEU A CA 1
ATOM 685 C C . LEU A 1 92 ? -3.608 -4.206 7.150 1.00 88.88 92 LEU A C 1
ATOM 687 O O . LEU A 1 92 ? -3.245 -4.395 8.308 1.00 88.88 92 LEU A O 1
ATOM 691 N N . ALA A 1 93 ? -4.004 -3.010 6.706 1.00 91.56 93 ALA A N 1
ATOM 692 C CA . ALA A 1 93 ? -4.074 -1.825 7.555 1.00 91.56 93 ALA A CA 1
ATOM 693 C C . ALA A 1 93 ? -5.042 -2.009 8.740 1.00 91.56 93 ALA A C 1
ATOM 695 O O . ALA A 1 93 ? -4.699 -1.659 9.867 1.00 91.56 93 ALA A O 1
ATOM 696 N N . GLY A 1 94 ? -6.221 -2.601 8.511 1.00 90.56 94 GLY A N 1
ATOM 697 C CA . GLY A 1 94 ? -7.216 -2.828 9.566 1.00 90.56 94 GLY A CA 1
ATOM 698 C C . GLY A 1 94 ? -6.837 -3.921 10.575 1.00 90.56 94 GLY A C 1
ATOM 699 O O . GLY A 1 94 ? -7.046 -3.733 11.774 1.00 90.56 94 GLY A O 1
ATOM 700 N N . VAL A 1 95 ? -6.250 -5.038 10.122 1.00 90.44 95 VAL A N 1
ATOM 701 C CA . VAL A 1 95 ? -5.768 -6.119 11.009 1.00 90.44 95 VAL A CA 1
ATOM 702 C C . VAL A 1 95 ? -4.510 -5.681 11.760 1.00 90.44 95 VAL A C 1
ATOM 704 O O . VAL A 1 95 ? -4.441 -5.811 12.982 1.00 90.44 95 VAL A O 1
ATOM 707 N N . GLY A 1 96 ? -3.523 -5.127 11.049 1.00 89.62 96 GLY A N 1
ATOM 708 C CA . GLY A 1 96 ? -2.267 -4.662 11.639 1.00 89.62 96 GLY A CA 1
ATOM 709 C C . GLY A 1 96 ? -2.483 -3.524 12.636 1.00 89.62 96 GLY A C 1
ATOM 710 O O . GLY A 1 96 ? -1.902 -3.538 13.721 1.00 89.62 96 GLY A O 1
ATOM 711 N N . GLY A 1 97 ? -3.384 -2.592 12.313 1.00 90.38 97 GLY A N 1
ATOM 712 C CA . GLY A 1 97 ? -3.821 -1.527 13.213 1.00 90.38 97 GLY A CA 1
ATOM 713 C C . GLY A 1 97 ? -4.459 -2.046 14.500 1.00 90.38 97 GLY A C 1
ATOM 714 O O . GLY A 1 97 ? -4.061 -1.640 15.595 1.00 90.38 97 GLY A O 1
ATOM 715 N N . PHE A 1 98 ? -5.381 -3.005 14.377 1.00 90.25 98 PHE A N 1
ATOM 716 C CA . PHE A 1 98 ? -6.014 -3.662 15.520 1.00 90.25 98 PHE A CA 1
ATOM 717 C C . PHE A 1 98 ? -4.986 -4.354 16.421 1.00 90.25 98 PHE A C 1
ATOM 719 O O . PHE A 1 98 ? -4.996 -4.165 17.639 1.00 90.25 98 PHE A O 1
ATOM 726 N N . MET A 1 99 ? -4.082 -5.137 15.825 1.00 88.94 99 MET A N 1
ATOM 727 C CA . MET A 1 99 ? -3.055 -5.885 16.553 1.00 88.94 99 MET A CA 1
ATOM 728 C C . MET A 1 99 ? -2.084 -4.959 17.284 1.00 88.94 99 MET A C 1
ATOM 730 O O . MET A 1 99 ? -1.817 -5.169 18.469 1.00 88.94 99 MET A O 1
ATOM 734 N N . LEU A 1 100 ? -1.593 -3.915 16.609 1.00 88.38 100 LEU A N 1
ATOM 735 C CA . LEU A 1 100 ? -0.645 -2.976 17.200 1.00 88.38 100 LEU A CA 1
ATOM 736 C C . LEU A 1 100 ? -1.281 -2.185 18.348 1.00 88.38 100 LEU A C 1
ATOM 738 O O . LEU A 1 100 ? -0.667 -2.052 19.407 1.00 88.38 100 LEU A O 1
ATOM 742 N N . LEU A 1 101 ? -2.520 -1.707 18.187 1.00 88.19 101 LEU A N 1
ATOM 743 C CA . LEU A 1 101 ? -3.193 -0.991 19.269 1.00 88.19 101 LEU A CA 1
ATOM 744 C C . LEU A 1 101 ? -3.505 -1.917 20.453 1.00 88.19 101 LEU A C 1
ATOM 746 O O . LEU A 1 101 ? -3.263 -1.531 21.596 1.00 88.19 101 LEU A O 1
ATOM 750 N N . LYS A 1 102 ? -3.993 -3.143 20.216 1.00 85.38 102 LYS A N 1
ATOM 751 C CA . LYS A 1 102 ? -4.214 -4.129 21.291 1.00 85.38 102 LYS A CA 1
ATOM 752 C C . LYS A 1 102 ? -2.929 -4.409 22.065 1.00 85.38 102 LYS A C 1
ATOM 754 O O . LYS A 1 102 ? -2.966 -4.430 23.292 1.00 85.38 102 LYS A O 1
ATOM 759 N N . TRP A 1 103 ? -1.808 -4.566 21.367 1.00 85.12 103 TRP A N 1
ATOM 760 C CA . TRP A 1 103 ? -0.506 -4.760 21.997 1.00 85.12 103 TRP A CA 1
ATOM 761 C C . TRP A 1 103 ? -0.073 -3.536 22.823 1.00 85.12 103 TRP A C 1
ATOM 763 O O . TRP A 1 103 ? 0.301 -3.679 23.985 1.00 85.12 103 TRP A O 1
ATOM 773 N N . LEU A 1 104 ? -0.216 -2.316 22.296 1.00 85.19 104 LEU A N 1
ATOM 774 C CA . LEU A 1 104 ? 0.102 -1.082 23.035 1.00 85.19 104 LEU A CA 1
ATOM 775 C C . LEU A 1 104 ? -0.778 -0.878 24.280 1.00 85.19 104 LEU A C 1
ATOM 777 O O . LEU A 1 104 ? -0.301 -0.366 25.296 1.00 85.19 104 LEU A O 1
ATOM 781 N N . LEU A 1 105 ? -2.045 -1.300 24.223 1.00 85.38 105 LEU A N 1
ATOM 782 C CA . LEU A 1 105 ? -2.949 -1.313 25.377 1.00 85.38 105 LEU A CA 1
ATOM 783 C C . LEU A 1 105 ? -2.514 -2.355 26.421 1.00 85.38 105 LEU A C 1
ATOM 785 O O . LEU A 1 105 ? -2.570 -2.076 27.617 1.00 85.38 105 LEU A O 1
ATOM 789 N N . GLN A 1 106 ? -2.030 -3.528 25.997 1.00 81.12 106 GLN A N 1
ATOM 790 C CA . GLN A 1 106 ? -1.481 -4.544 26.908 1.00 81.12 106 GLN A CA 1
ATOM 791 C C . GLN A 1 106 ? -0.215 -4.056 27.628 1.00 81.12 106 GLN A C 1
ATOM 793 O O . GLN A 1 106 ? -0.050 -4.317 28.818 1.00 81.12 106 GLN A O 1
ATOM 798 N N . VAL A 1 107 ? 0.645 -3.305 26.934 1.00 83.81 107 VAL A N 1
ATOM 799 C CA . VAL A 1 107 ? 1.876 -2.708 27.490 1.00 83.81 107 VAL A CA 1
ATOM 800 C C . VAL A 1 107 ? 1.583 -1.435 28.317 1.00 83.81 107 VAL A C 1
ATOM 802 O O . VAL A 1 107 ? 2.495 -0.826 28.868 1.00 83.81 107 VAL A O 1
ATOM 805 N N . LYS A 1 108 ? 0.305 -1.048 28.474 1.00 80.62 108 LYS A N 1
ATOM 806 C CA . LYS A 1 108 ? -0.165 0.134 29.231 1.00 80.62 108 LYS A CA 1
ATOM 807 C C . LYS A 1 108 ? 0.385 1.479 28.733 1.00 80.62 108 LYS A C 1
ATOM 809 O O . LYS A 1 108 ? 0.412 2.452 29.483 1.00 80.62 108 LYS A O 1
ATOM 814 N N . VAL A 1 109 ? 0.781 1.564 27.460 1.00 75.19 109 VAL A N 1
ATOM 815 C CA . VAL A 1 109 ? 1.206 2.832 26.832 1.00 75.19 109 VAL A CA 1
ATOM 816 C C . VAL A 1 109 ? 0.014 3.778 26.672 1.00 75.19 109 VAL A C 1
ATOM 818 O O . VAL A 1 109 ? 0.133 4.985 26.863 1.00 75.19 109 VAL A O 1
ATOM 821 N N . PHE A 1 110 ? -1.159 3.221 26.370 1.00 74.50 110 PHE A N 1
ATOM 822 C CA . PHE A 1 110 ? -2.418 3.953 26.282 1.00 74.50 110 PHE A CA 1
ATOM 823 C C . PHE A 1 110 ? -3.455 3.337 27.223 1.00 74.50 110 PHE A C 1
ATOM 825 O O . PHE A 1 110 ? -3.463 2.130 27.452 1.00 74.50 110 PHE A O 1
ATOM 832 N N . HIS A 1 111 ? -4.348 4.175 27.744 1.00 66.56 111 HIS A N 1
ATOM 833 C CA . HIS A 1 111 ? -5.457 3.767 28.602 1.00 66.56 111 HIS A CA 1
ATOM 834 C C . HIS A 1 111 ? -6.781 4.076 27.893 1.00 66.56 111 HIS A C 1
ATOM 836 O O . HIS A 1 111 ? -6.915 5.119 27.254 1.00 66.56 111 HIS A O 1
ATOM 842 N N . GLY A 1 112 ? -7.756 3.168 27.989 1.00 68.62 112 GLY A N 1
ATOM 843 C CA . GLY A 1 112 ? -9.114 3.381 27.481 1.00 68.62 112 GLY A CA 1
ATOM 844 C C . GLY A 1 112 ? -9.674 2.216 26.668 1.00 68.62 112 GLY A C 1
ATOM 845 O O . GLY A 1 112 ? -8.965 1.276 26.306 1.00 68.62 112 GLY A O 1
ATOM 846 N N . PHE A 1 113 ? -10.973 2.296 26.382 1.00 71.56 113 PHE A N 1
ATOM 847 C CA . PHE A 1 113 ? -11.681 1.306 25.574 1.00 71.56 113 PHE A CA 1
ATOM 848 C C . PHE A 1 113 ? -11.251 1.399 24.107 1.00 71.56 113 PHE A C 1
ATOM 850 O O . PHE A 1 113 ? -10.938 2.490 23.636 1.00 71.56 113 PHE A O 1
ATOM 857 N N . PHE A 1 114 ? -11.212 0.270 23.399 1.00 80.81 114 PHE A N 1
ATOM 858 C CA . PHE A 1 114 ? -10.937 0.234 21.962 1.00 80.81 114 PHE A CA 1
ATOM 859 C C . PHE A 1 114 ? -12.212 -0.107 21.205 1.00 80.81 114 PHE A C 1
ATOM 861 O O . PHE A 1 114 ? -12.751 -1.203 21.386 1.00 80.81 114 PHE A O 1
ATOM 868 N N . SER A 1 115 ? -12.697 0.837 20.400 1.00 85.38 115 SER A N 1
ATOM 869 C CA . SER A 1 115 ? -13.932 0.670 19.635 1.00 85.38 115 SER A CA 1
ATOM 870 C C . SER A 1 115 ? -13.676 0.253 18.182 1.00 85.38 115 SER A C 1
ATOM 872 O O . SER A 1 115 ? -12.622 0.517 17.599 1.00 85.38 115 SER A O 1
ATOM 874 N N . VAL A 1 116 ? -14.700 -0.343 17.565 1.00 85.25 116 VAL A N 1
ATOM 875 C CA . VAL A 1 116 ? -14.728 -0.664 16.127 1.00 85.25 116 VAL A CA 1
ATOM 876 C C . VAL A 1 116 ? -14.436 0.579 15.278 1.00 85.25 116 VAL A C 1
ATOM 878 O O . VAL A 1 116 ? -13.680 0.503 14.312 1.00 85.25 116 VAL A O 1
ATOM 881 N N . GLN A 1 117 ? -14.989 1.731 15.666 1.00 85.38 117 GLN A N 1
ATOM 882 C CA . GLN A 1 117 ? -14.832 2.997 14.948 1.00 85.38 117 GLN A CA 1
ATOM 883 C C . GLN A 1 117 ? -13.401 3.537 15.041 1.00 85.38 117 GLN A C 1
ATOM 885 O O . GLN A 1 117 ? -12.858 3.992 14.037 1.00 85.38 117 GLN A O 1
ATOM 890 N N . GLU A 1 118 ? -12.745 3.405 16.199 1.00 86.69 118 GLU A N 1
ATOM 891 C CA . GLU A 1 118 ? -11.327 3.760 16.331 1.00 86.69 118 GLU A CA 1
ATOM 892 C C . GLU A 1 118 ? -10.448 2.921 15.394 1.00 86.69 118 GLU A C 1
ATOM 894 O O . GLU A 1 118 ? -9.504 3.446 14.804 1.00 86.69 118 GLU A O 1
ATOM 899 N N . ASN A 1 119 ? -10.769 1.637 15.191 1.00 90.69 119 ASN A N 1
ATOM 900 C CA . ASN A 1 119 ? -10.020 0.806 14.247 1.00 90.69 119 ASN A CA 1
ATOM 901 C C . ASN A 1 119 ? -10.245 1.219 12.787 1.00 90.69 119 ASN A C 1
ATOM 903 O O . ASN A 1 119 ? -9.318 1.166 11.980 1.00 90.69 119 ASN A O 1
ATOM 907 N N . VAL A 1 120 ? -11.455 1.668 12.444 1.00 91.00 120 VAL A N 1
ATOM 908 C CA . VAL A 1 120 ? -11.737 2.248 11.122 1.00 91.00 120 VAL A CA 1
ATOM 909 C C . VAL A 1 120 ? -10.918 3.524 10.908 1.00 91.00 120 VAL A C 1
ATOM 911 O O . VAL A 1 120 ? -10.378 3.720 9.818 1.00 91.00 120 VAL A O 1
ATOM 914 N N . VAL A 1 121 ? -10.743 4.359 11.939 1.00 91.44 121 VAL A N 1
ATOM 915 C CA . VAL A 1 121 ? -9.876 5.549 11.865 1.00 91.44 121 VAL A CA 1
ATOM 916 C C . VAL A 1 121 ? -8.408 5.164 11.679 1.00 91.44 121 VAL A C 1
ATOM 918 O O . VAL A 1 121 ? -7.744 5.748 10.822 1.00 91.44 121 VAL A O 1
ATOM 921 N N . ILE A 1 122 ? -7.907 4.154 12.402 1.00 93.06 122 ILE A N 1
ATOM 922 C CA . ILE A 1 122 ? -6.544 3.623 12.207 1.00 93.06 122 ILE A CA 1
ATOM 923 C C . ILE A 1 122 ? -6.352 3.160 10.762 1.00 93.06 122 ILE A C 1
ATOM 925 O O . ILE A 1 122 ? -5.384 3.552 10.107 1.00 93.06 122 ILE A O 1
ATOM 929 N N . GLN A 1 123 ? -7.290 2.357 10.256 1.00 94.06 123 GLN A N 1
ATOM 930 C CA . GLN A 1 123 ? -7.257 1.834 8.896 1.00 94.06 123 GLN A CA 1
ATOM 931 C C . GLN A 1 123 ? -7.283 2.968 7.865 1.00 94.06 123 GLN A C 1
ATOM 933 O O . GLN A 1 123 ? -6.448 2.981 6.965 1.00 94.06 123 GLN A O 1
ATOM 938 N N . THR A 1 124 ? -8.170 3.949 8.029 1.00 92.56 124 THR A N 1
ATOM 939 C CA . THR A 1 124 ? -8.301 5.091 7.110 1.00 92.56 124 THR A CA 1
ATOM 940 C C . THR A 1 124 ? -7.034 5.945 7.107 1.00 92.56 124 THR A C 1
ATOM 942 O O . THR A 1 124 ? -6.558 6.340 6.045 1.00 92.56 124 THR A O 1
ATOM 945 N N . CYS A 1 125 ? -6.451 6.189 8.284 1.00 93.25 125 CYS A N 1
ATOM 946 C CA . CYS A 1 125 ? -5.200 6.930 8.433 1.00 93.25 125 CYS A CA 1
ATOM 947 C C . CYS A 1 125 ? -4.039 6.211 7.731 1.00 93.25 125 CYS A C 1
ATOM 949 O O . CYS A 1 125 ? -3.360 6.809 6.897 1.00 93.25 125 CYS A O 1
ATOM 951 N N . ALA A 1 126 ? -3.873 4.909 7.978 1.00 95.00 126 ALA A N 1
ATOM 952 C CA . ALA A 1 126 ? -2.845 4.111 7.318 1.00 95.00 126 ALA A CA 1
ATOM 953 C C . ALA A 1 126 ? -3.036 4.064 5.792 1.00 95.00 126 ALA A C 1
ATOM 955 O O . ALA A 1 126 ? -2.061 4.165 5.042 1.00 95.00 126 ALA A O 1
ATOM 956 N N . VAL A 1 127 ? -4.289 3.962 5.327 1.00 92.38 127 VAL A N 1
ATOM 957 C CA . VAL A 1 127 ? -4.624 3.995 3.899 1.00 92.38 127 VAL A CA 1
ATOM 958 C C . VAL A 1 127 ? -4.271 5.330 3.269 1.00 92.38 127 VAL A C 1
ATOM 960 O O . VAL A 1 127 ? -3.664 5.342 2.200 1.00 92.38 127 VAL A O 1
ATOM 963 N N . ALA A 1 128 ? -4.590 6.441 3.929 1.00 92.44 128 ALA A N 1
ATOM 964 C CA . ALA A 1 128 ? -4.242 7.773 3.448 1.00 92.44 128 ALA A CA 1
ATOM 965 C C . ALA A 1 128 ? -2.720 7.941 3.297 1.00 92.44 128 ALA A C 1
ATOM 967 O O . ALA A 1 128 ? -2.263 8.449 2.271 1.00 92.44 128 ALA A O 1
ATOM 968 N N . CYS A 1 129 ? -1.932 7.447 4.261 1.00 92.25 129 CYS A N 1
ATOM 969 C CA . CYS A 1 129 ? -0.470 7.491 4.205 1.00 92.25 129 CYS A CA 1
ATOM 970 C C . CYS A 1 129 ? 0.100 6.740 2.990 1.00 92.25 129 CYS A C 1
ATOM 972 O O . CYS A 1 129 ? 0.857 7.333 2.216 1.00 92.25 129 CYS A O 1
ATOM 974 N N . TYR A 1 130 ? -0.268 5.467 2.786 1.00 91.44 130 TYR A N 1
ATOM 975 C CA . TYR A 1 130 ? 0.284 4.702 1.656 1.00 91.44 130 TYR A CA 1
ATOM 976 C C . TYR A 1 130 ? -0.283 5.166 0.313 1.00 91.44 130 TYR A C 1
ATOM 978 O O . TYR A 1 130 ? 0.419 5.139 -0.699 1.00 91.44 130 TYR A O 1
ATOM 986 N N . SER A 1 131 ? -1.540 5.619 0.294 1.00 89.81 131 SER A N 1
ATOM 987 C CA . SER A 1 131 ? -2.180 6.155 -0.908 1.00 89.81 131 SER A CA 1
ATOM 988 C C . SER A 1 131 ? -1.464 7.409 -1.388 1.00 89.81 131 SER A C 1
ATOM 990 O O . SER A 1 131 ? -1.288 7.571 -2.593 1.00 89.81 131 SER A O 1
ATOM 992 N N . LEU A 1 132 ? -1.016 8.268 -0.467 1.00 90.50 132 LEU A N 1
ATOM 993 C CA . LEU A 1 132 ? -0.193 9.423 -0.806 1.00 90.50 132 LEU A CA 1
ATOM 994 C C . LEU A 1 132 ? 1.176 8.984 -1.336 1.00 90.50 132 LEU A C 1
ATOM 996 O O . LEU A 1 132 ? 1.588 9.463 -2.385 1.00 90.50 132 LEU A O 1
ATOM 1000 N N . ALA A 1 133 ? 1.844 8.025 -0.685 1.00 87.88 133 ALA A N 1
ATOM 1001 C CA . ALA A 1 133 ? 3.134 7.508 -1.155 1.00 87.88 133 ALA A CA 1
ATOM 1002 C C . ALA A 1 133 ? 3.057 6.914 -2.576 1.00 87.88 133 ALA A C 1
ATOM 1004 O O . ALA A 1 133 ? 3.943 7.147 -3.396 1.00 87.88 133 ALA A O 1
ATOM 1005 N N . SER A 1 134 ? 1.979 6.190 -2.890 1.00 85.00 134 SER A N 1
ATOM 1006 C CA . SER A 1 134 ? 1.778 5.583 -4.210 1.00 85.00 134 SER A CA 1
ATOM 1007 C C . SER A 1 134 ? 1.329 6.584 -5.278 1.00 85.00 134 SER A C 1
ATOM 1009 O O . SER A 1 134 ? 1.783 6.492 -6.414 1.00 85.00 134 SER A O 1
ATOM 1011 N N . GLN A 1 135 ? 0.410 7.501 -4.959 1.00 85.38 135 GLN A N 1
ATOM 1012 C CA . GLN A 1 135 ? -0.198 8.399 -5.954 1.00 85.38 135 GLN A CA 1
ATOM 1013 C C . GLN A 1 135 ? 0.583 9.695 -6.150 1.00 85.38 135 GLN A C 1
ATOM 1015 O O . GLN A 1 135 ? 0.432 10.340 -7.183 1.00 85.38 135 GLN A O 1
ATOM 1020 N N . ALA A 1 136 ? 1.457 10.067 -5.211 1.00 85.50 136 ALA A N 1
ATOM 1021 C CA . ALA A 1 136 ? 2.300 11.248 -5.356 1.00 85.50 136 ALA A CA 1
ATOM 1022 C C . ALA A 1 136 ? 3.395 11.102 -6.420 1.00 85.50 136 ALA A C 1
ATOM 1024 O O . ALA A 1 136 ? 4.214 12.001 -6.551 1.00 85.50 136 ALA A O 1
ATOM 1025 N N . GLY A 1 137 ? 3.417 10.007 -7.186 1.00 81.88 137 GLY A N 1
ATOM 1026 C CA . GLY A 1 137 ? 4.351 9.794 -8.290 1.00 81.88 137 GLY A CA 1
ATOM 1027 C C . GLY A 1 137 ? 5.704 9.225 -7.865 1.00 81.88 137 GLY A C 1
ATOM 1028 O O . GLY A 1 137 ? 6.546 8.981 -8.730 1.00 81.88 137 GLY A O 1
ATOM 1029 N N . PHE A 1 138 ? 5.907 8.947 -6.571 1.00 82.50 138 PHE A N 1
ATOM 1030 C CA . PHE A 1 138 ? 7.158 8.386 -6.049 1.00 82.50 138 PHE A CA 1
ATOM 1031 C C . PHE A 1 138 ? 7.434 6.954 -6.521 1.00 82.50 138 PHE A C 1
ATOM 1033 O O . PHE A 1 138 ? 8.561 6.500 -6.443 1.00 82.50 138 PHE A O 1
ATOM 1040 N N . THR A 1 139 ? 6.456 6.224 -7.047 1.00 80.06 139 THR A N 1
ATOM 1041 C CA . THR A 1 139 ? 6.693 4.910 -7.675 1.00 80.06 139 THR A CA 1
ATOM 1042 C C . THR A 1 139 ? 7.075 5.010 -9.154 1.00 80.06 139 THR A C 1
ATOM 1044 O O . THR A 1 139 ? 7.240 3.988 -9.810 1.00 80.06 139 THR A O 1
ATOM 1047 N N . SER A 1 140 ? 7.179 6.224 -9.705 1.00 78.69 140 SER A N 1
ATOM 1048 C CA . SER A 1 140 ? 7.277 6.457 -11.149 1.00 78.69 140 SER A CA 1
ATOM 1049 C C . SER A 1 140 ? 8.261 7.592 -11.486 1.00 78.69 140 SER A C 1
ATOM 1051 O O . SER A 1 140 ? 9.386 7.616 -10.986 1.00 78.69 140 SER A O 1
ATOM 1053 N N . GLY A 1 141 ? 7.855 8.533 -12.343 1.00 74.50 141 GLY A N 1
ATOM 1054 C CA . GLY A 1 141 ? 8.725 9.534 -12.957 1.00 74.50 141 GLY A CA 1
ATOM 1055 C C . GLY A 1 141 ? 9.386 10.500 -11.975 1.00 74.50 141 GLY A C 1
ATOM 1056 O O . GLY A 1 141 ? 10.512 10.913 -12.216 1.00 74.50 141 GLY A O 1
ATOM 1057 N N . ILE A 1 142 ? 8.758 10.825 -10.841 1.00 80.56 142 ILE A N 1
ATOM 1058 C CA . ILE A 1 142 ? 9.330 11.805 -9.901 1.00 80.56 142 ILE A CA 1
ATOM 1059 C C . ILE A 1 142 ? 10.649 11.312 -9.293 1.00 80.56 142 ILE A C 1
ATOM 1061 O O . ILE A 1 142 ? 11.600 12.085 -9.195 1.00 80.56 142 ILE A O 1
ATOM 1065 N N . LEU A 1 143 ? 10.744 10.026 -8.935 1.00 78.19 143 LEU A N 1
ATOM 1066 C CA . LEU A 1 143 ? 12.021 9.470 -8.481 1.00 78.19 143 LEU A CA 1
ATOM 1067 C C . LEU A 1 143 ? 13.036 9.381 -9.622 1.00 78.19 143 LEU A C 1
ATOM 1069 O O . LEU A 1 143 ? 14.210 9.660 -9.400 1.00 78.19 143 LEU A O 1
ATOM 1073 N N . ALA A 1 144 ? 12.595 9.048 -10.838 1.00 75.19 144 ALA A N 1
ATOM 1074 C CA . ALA A 1 144 ? 13.483 8.947 -11.996 1.00 75.19 144 ALA A CA 1
ATOM 1075 C C . ALA A 1 144 ? 14.149 10.287 -12.365 1.00 75.19 144 ALA A C 1
ATOM 1077 O O . ALA A 1 144 ? 15.288 10.292 -12.817 1.00 75.19 144 ALA A O 1
ATOM 1078 N N . LEU A 1 145 ? 13.470 11.412 -12.121 1.00 76.44 145 LEU A N 1
ATOM 1079 C CA . LEU A 1 145 ? 13.966 12.768 -12.397 1.00 76.44 145 LEU A CA 1
ATOM 1080 C C . LEU A 1 145 ? 14.917 13.310 -11.311 1.00 76.44 145 LEU A C 1
ATOM 1082 O O . LEU A 1 145 ? 15.375 14.446 -11.404 1.00 76.44 145 LEU A O 1
ATOM 1086 N N . THR A 1 146 ? 15.205 12.535 -10.262 1.00 79.62 146 THR A N 1
ATOM 1087 C CA . THR A 1 146 ? 16.075 12.971 -9.159 1.00 79.62 146 THR A CA 1
ATOM 1088 C C . THR A 1 146 ? 17.554 12.927 -9.585 1.00 79.62 146 THR A C 1
ATOM 1090 O O . THR A 1 146 ? 17.964 11.954 -10.224 1.00 79.62 146 THR A O 1
ATOM 1093 N N . PRO A 1 147 ? 18.400 13.896 -9.174 1.00 75.38 147 PRO A N 1
ATOM 1094 C CA . PRO A 1 147 ? 19.837 13.928 -9.499 1.00 75.38 147 PRO A CA 1
ATOM 1095 C C . PRO A 1 147 ? 20.584 12.631 -9.145 1.00 75.38 147 PRO A C 1
ATOM 1097 O O . PRO A 1 147 ? 21.427 12.172 -9.905 1.00 75.38 147 PRO A O 1
ATOM 1100 N N . ASN A 1 148 ? 20.215 11.974 -8.040 1.00 77.81 148 ASN A N 1
ATOM 1101 C CA . ASN A 1 148 ? 20.806 10.693 -7.645 1.00 77.81 148 ASN A CA 1
ATOM 1102 C C . ASN A 1 148 ? 20.617 9.609 -8.717 1.00 77.81 148 ASN A C 1
ATOM 1104 O O . ASN A 1 148 ? 21.514 8.804 -8.947 1.00 77.81 148 ASN A O 1
ATOM 1108 N N . VAL A 1 149 ? 19.453 9.573 -9.373 1.00 77.12 149 VAL A N 1
ATOM 1109 C CA . VAL A 1 149 ? 19.181 8.602 -10.441 1.00 77.12 149 VAL A CA 1
ATOM 1110 C C . VAL A 1 149 ? 19.951 8.979 -11.702 1.00 77.12 149 VAL A C 1
ATOM 1112 O O . VAL A 1 149 ? 20.523 8.098 -12.340 1.00 77.12 149 VAL A O 1
ATOM 1115 N N . TYR A 1 150 ? 20.048 10.273 -12.013 1.00 74.88 150 TYR A N 1
ATOM 1116 C CA . TYR A 1 150 ? 20.886 10.771 -13.103 1.00 74.88 150 TYR A CA 1
ATOM 1117 C C . TYR A 1 150 ? 22.354 10.337 -12.944 1.00 74.88 150 TYR A C 1
ATOM 1119 O O . TYR A 1 150 ? 22.945 9.824 -13.898 1.00 74.88 150 TYR A O 1
ATOM 1127 N N . ASP A 1 151 ? 22.916 10.464 -11.739 1.00 78.81 151 ASP A N 1
ATOM 1128 C CA . ASP A 1 151 ? 24.302 10.077 -11.453 1.00 78.81 151 ASP A CA 1
ATOM 1129 C C . ASP A 1 151 ? 24.512 8.556 -11.527 1.00 78.81 151 ASP A C 1
ATOM 1131 O O . ASP A 1 151 ? 25.528 8.102 -12.057 1.00 78.81 151 ASP A O 1
ATOM 1135 N N . ILE A 1 152 ? 23.540 7.761 -11.062 1.00 79.44 152 ILE A N 1
ATOM 1136 C CA . ILE A 1 152 ? 23.575 6.289 -11.151 1.00 79.44 152 ILE A CA 1
ATOM 1137 C C . ILE A 1 152 ? 23.514 5.814 -12.609 1.00 79.44 152 ILE A C 1
ATOM 1139 O O . ILE A 1 152 ? 24.218 4.877 -12.987 1.00 79.44 152 ILE A O 1
ATOM 1143 N N . VAL A 1 153 ? 22.665 6.434 -13.434 1.00 74.25 153 VAL A N 1
ATOM 1144 C CA . VAL A 1 153 ? 22.514 6.090 -14.859 1.00 74.25 153 VAL A CA 1
ATOM 1145 C C . VAL A 1 153 ? 23.730 6.549 -15.672 1.00 74.25 153 VAL A C 1
ATOM 1147 O O . VAL A 1 153 ? 24.119 5.890 -16.641 1.00 74.25 153 VAL A O 1
ATOM 1150 N N . GLY A 1 154 ? 24.360 7.642 -15.245 1.00 71.06 154 GLY A N 1
ATOM 1151 C CA . GLY A 1 154 ? 25.580 8.188 -15.811 1.00 71.06 154 GLY A CA 1
ATOM 1152 C C . GLY A 1 154 ? 25.339 9.111 -17.017 1.00 71.06 154 GLY A C 1
ATOM 1153 O O . GLY A 1 154 ? 24.381 8.942 -17.775 1.00 71.06 154 GLY A O 1
ATOM 1154 N N . PRO A 1 155 ? 26.251 10.071 -17.262 1.00 65.56 155 PRO A N 1
ATOM 1155 C CA . PRO A 1 155 ? 26.126 11.076 -18.326 1.00 65.56 155 PRO A CA 1
ATOM 1156 C C . PRO A 1 155 ? 26.325 10.510 -19.742 1.00 65.56 155 PRO A C 1
ATOM 1158 O O . PRO A 1 155 ? 26.225 11.241 -20.718 1.00 65.56 155 PRO A O 1
ATOM 1161 N N . LYS A 1 156 ? 26.686 9.227 -19.862 1.00 60.28 156 LYS A N 1
ATOM 1162 C CA . LYS A 1 156 ? 27.023 8.566 -21.133 1.00 60.28 156 LYS A CA 1
ATOM 1163 C C . LYS A 1 156 ? 25.832 7.867 -21.793 1.00 60.28 156 LYS A C 1
ATOM 1165 O O . LYS A 1 156 ? 26.008 7.258 -22.842 1.00 60.28 156 LYS A O 1
ATOM 1170 N N . LYS A 1 157 ? 24.652 7.895 -21.169 1.00 64.81 157 LYS A N 1
ATOM 1171 C CA . LYS A 1 157 ? 23.440 7.299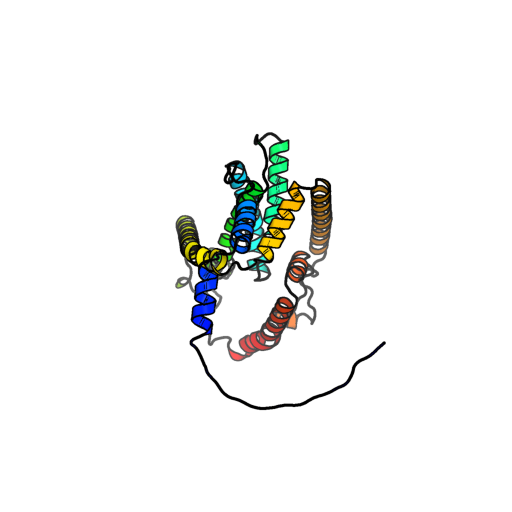 -21.731 1.00 64.81 157 LYS A CA 1
ATOM 1172 C C . LYS A 1 157 ? 22.700 8.353 -22.554 1.00 64.81 157 LYS A C 1
ATOM 1174 O O . LYS A 1 157 ? 22.315 9.383 -22.006 1.00 64.81 157 LYS A O 1
ATOM 1179 N N . GLU A 1 158 ? 22.526 8.098 -23.849 1.00 60.38 158 GLU A N 1
ATOM 1180 C CA . GLU A 1 158 ? 21.729 8.952 -24.741 1.00 60.38 158 GLU A CA 1
ATOM 1181 C C . GLU A 1 158 ? 20.324 9.163 -24.145 1.00 60.38 158 GLU A C 1
ATOM 1183 O O . GLU A 1 158 ? 19.711 8.218 -23.641 1.00 60.38 158 GLU A O 1
ATOM 1188 N N . GLY A 1 159 ? 19.861 10.419 -24.116 1.00 64.56 159 GLY A N 1
ATOM 1189 C CA . GLY A 1 159 ? 18.599 10.826 -23.486 1.00 64.56 159 GLY A CA 1
ATOM 1190 C C . GLY A 1 159 ? 18.667 11.199 -21.996 1.00 64.56 159 GLY A C 1
ATOM 1191 O O . GLY A 1 159 ? 17.674 11.679 -21.457 1.00 64.56 159 GLY A O 1
ATOM 1192 N N . ASN A 1 160 ? 19.804 11.019 -21.311 1.00 69.88 160 ASN A N 1
ATOM 1193 C CA . ASN A 1 160 ? 19.973 11.424 -19.908 1.00 69.88 160 ASN A CA 1
ATOM 1194 C C . ASN A 1 160 ? 20.562 12.845 -19.813 1.00 69.88 160 ASN A C 1
ATOM 1196 O O . ASN A 1 160 ? 21.772 13.015 -19.640 1.00 69.88 160 ASN A O 1
ATOM 1200 N N . ASN A 1 161 ? 19.721 13.873 -19.960 1.00 71.44 161 ASN A N 1
ATOM 1201 C CA . ASN A 1 161 ? 20.151 15.273 -19.919 1.00 71.44 161 ASN A CA 1
ATOM 1202 C C . ASN A 1 161 ? 20.115 15.852 -18.497 1.00 71.44 161 ASN A C 1
ATOM 1204 O O . ASN A 1 161 ? 19.149 15.678 -17.759 1.00 71.44 161 ASN A O 1
ATOM 1208 N N . LYS A 1 162 ? 21.129 16.654 -18.141 1.00 67.69 162 LYS A N 1
ATOM 1209 C CA . LYS A 1 162 ? 21.153 17.411 -16.870 1.00 67.69 162 LYS A CA 1
ATOM 1210 C C . LYS A 1 162 ? 20.047 18.466 -16.759 1.00 67.69 162 LYS A C 1
ATOM 1212 O O . LYS A 1 162 ? 19.752 18.915 -15.662 1.00 67.69 162 LYS A O 1
ATOM 1217 N N . SER A 1 163 ? 19.467 18.906 -17.877 1.00 68.38 163 SER A N 1
ATOM 1218 C CA . SER A 1 163 ? 18.351 19.864 -17.880 1.00 68.38 163 SER A CA 1
ATOM 1219 C C . SER A 1 163 ? 17.066 19.277 -17.307 1.00 68.38 163 SER A C 1
ATOM 1221 O O . SER A 1 163 ? 16.226 20.024 -16.813 1.00 68.38 163 SER A O 1
ATOM 1223 N N . ASP A 1 164 ? 16.927 17.954 -17.369 1.00 71.38 164 ASP A N 1
ATOM 1224 C CA . ASP A 1 164 ? 15.678 17.261 -17.064 1.00 71.38 164 ASP A CA 1
ATOM 1225 C C . ASP A 1 164 ? 15.657 16.775 -15.606 1.00 71.38 164 ASP A C 1
ATOM 1227 O O . ASP A 1 164 ? 14.644 16.277 -15.118 1.00 71.38 164 ASP A O 1
ATOM 1231 N N . THR A 1 165 ? 16.765 16.953 -14.875 1.00 73.19 165 THR A N 1
ATOM 1232 C CA . THR A 1 165 ? 16.849 16.624 -13.453 1.00 73.19 165 THR A CA 1
ATOM 1233 C C . THR A 1 165 ? 16.193 17.704 -12.609 1.00 73.19 165 THR A C 1
ATOM 1235 O O . THR A 1 165 ? 16.545 18.882 -12.696 1.00 73.19 165 THR A O 1
ATOM 1238 N N . ILE A 1 166 ? 15.270 17.293 -11.744 1.00 74.56 166 ILE A N 1
ATOM 1239 C CA . ILE A 1 166 ? 14.599 18.173 -10.794 1.00 74.56 166 ILE A CA 1
ATOM 1240 C C . ILE A 1 166 ? 15.048 17.794 -9.389 1.00 74.56 166 ILE A C 1
ATOM 1242 O O . ILE A 1 166 ? 14.753 16.708 -8.884 1.00 74.56 166 ILE A O 1
ATOM 1246 N N . ASP A 1 167 ? 15.696 18.740 -8.716 1.00 71.69 167 ASP A N 1
ATOM 1247 C CA . ASP A 1 167 ? 16.038 18.588 -7.309 1.00 71.69 167 ASP A CA 1
ATOM 1248 C C . ASP A 1 167 ? 14.778 18.693 -6.448 1.00 71.69 167 ASP A C 1
ATOM 1250 O O . ASP A 1 167 ? 14.266 19.784 -6.143 1.00 71.69 167 ASP A O 1
ATOM 1254 N N . PHE A 1 168 ? 14.293 17.533 -6.014 1.00 70.50 168 PHE A N 1
ATOM 1255 C CA . PHE A 1 168 ? 13.315 17.418 -4.943 1.00 70.50 168 PHE A CA 1
ATOM 1256 C C . PHE A 1 168 ? 14.006 17.616 -3.591 1.00 70.50 168 PHE A C 1
ATOM 1258 O O . PHE A 1 168 ? 14.268 16.675 -2.845 1.00 70.50 168 PHE A O 1
ATOM 1265 N N . THR A 1 169 ? 14.289 18.874 -3.244 1.00 78.31 169 THR A N 1
ATOM 1266 C CA . THR A 1 169 ? 14.599 19.235 -1.855 1.00 78.31 169 THR A CA 1
ATOM 1267 C C . THR A 1 169 ? 13.443 18.792 -0.951 1.00 78.31 169 THR A C 1
ATOM 1269 O O . THR A 1 169 ? 12.281 18.848 -1.358 1.00 78.31 169 THR A O 1
ATOM 1272 N N . TRP A 1 170 ? 13.736 18.403 0.293 1.00 81.88 170 TRP A N 1
ATOM 1273 C CA . TRP A 1 170 ? 12.730 17.924 1.252 1.00 81.88 170 TRP A CA 1
ATOM 1274 C C . TRP A 1 170 ? 11.516 18.864 1.384 1.00 81.88 170 TRP A C 1
ATOM 1276 O O . TRP A 1 170 ? 10.377 18.408 1.440 1.00 81.88 170 TRP A O 1
ATOM 1286 N N . SER A 1 171 ? 11.736 20.180 1.319 1.00 85.81 171 SER A N 1
ATOM 1287 C CA . SER A 1 171 ? 10.677 21.198 1.328 1.00 85.81 171 SER A CA 1
ATOM 1288 C C . SER A 1 171 ? 9.759 21.151 0.101 1.00 85.81 171 SER A C 1
ATOM 1290 O O . SER A 1 171 ? 8.546 21.289 0.243 1.00 85.81 171 SER A O 1
ATOM 1292 N N . ARG A 1 172 ? 10.306 20.922 -1.100 1.00 85.75 172 ARG A N 1
ATOM 1293 C CA . ARG A 1 172 ? 9.531 20.794 -2.346 1.00 85.75 172 ARG A CA 1
ATOM 1294 C C . ARG A 1 172 ? 8.735 19.495 -2.370 1.00 85.75 172 ARG A C 1
ATOM 1296 O O . ARG A 1 172 ? 7.568 19.513 -2.747 1.00 85.75 172 ARG A O 1
ATOM 1303 N N . ALA A 1 173 ? 9.335 18.394 -1.914 1.00 84.75 173 ALA A N 1
ATOM 1304 C CA . ALA A 1 173 ? 8.639 17.117 -1.764 1.00 84.75 173 ALA A CA 1
ATOM 1305 C C . ALA A 1 173 ? 7.482 17.227 -0.759 1.00 84.75 173 ALA A C 1
ATOM 1307 O O . ALA A 1 173 ? 6.376 16.764 -1.030 1.00 84.75 173 ALA A O 1
ATOM 1308 N N . PHE A 1 174 ? 7.706 17.906 0.369 1.00 89.31 174 PHE A N 1
ATOM 1309 C CA . PHE A 1 174 ? 6.656 18.172 1.346 1.00 89.31 174 PHE A CA 1
ATOM 1310 C C . PHE A 1 174 ? 5.539 19.050 0.763 1.00 89.31 174 PHE A C 1
ATOM 1312 O O . PHE A 1 174 ? 4.367 18.692 0.868 1.00 89.31 174 PHE A O 1
ATOM 1319 N N . ALA A 1 175 ? 5.883 20.151 0.087 1.00 91.19 175 ALA A N 1
ATOM 1320 C CA . ALA A 1 175 ? 4.907 21.023 -0.567 1.00 91.19 175 ALA A CA 1
ATOM 1321 C C . ALA A 1 175 ? 4.085 20.282 -1.639 1.00 91.19 175 ALA A C 1
ATOM 1323 O O . ALA A 1 175 ? 2.874 20.480 -1.726 1.00 91.19 175 ALA A O 1
ATOM 1324 N N . TRP A 1 176 ? 4.715 19.385 -2.402 1.00 90.00 176 TRP A N 1
ATOM 1325 C CA . TRP A 1 176 ? 4.047 18.523 -3.380 1.00 90.00 176 TRP A CA 1
ATOM 1326 C C . TRP A 1 176 ? 3.043 17.571 -2.722 1.00 90.00 176 TRP A C 1
ATOM 1328 O O . TRP A 1 176 ? 1.878 17.518 -3.119 1.00 90.00 176 TRP A O 1
ATOM 1338 N N . CYS A 1 177 ? 3.458 16.879 -1.660 1.00 90.75 177 CYS A N 1
ATOM 1339 C CA . CYS A 1 177 ? 2.576 16.018 -0.876 1.00 90.75 177 CYS A CA 1
ATOM 1340 C C . CYS A 1 177 ? 1.380 16.790 -0.299 1.00 90.75 177 CYS A C 1
ATOM 1342 O O . CYS A 1 177 ? 0.251 16.301 -0.354 1.00 90.75 177 CYS A O 1
ATOM 1344 N N . VAL A 1 178 ? 1.608 18.005 0.214 1.00 92.44 178 VAL A N 1
ATOM 1345 C CA . VAL A 1 178 ? 0.542 18.882 0.722 1.00 92.44 178 VAL A CA 1
ATOM 1346 C C . VAL A 1 178 ? -0.414 19.292 -0.399 1.00 92.44 178 VAL A C 1
ATOM 1348 O O . VAL A 1 178 ? -1.626 19.219 -0.209 1.00 92.44 178 VAL A O 1
ATOM 1351 N N . ALA A 1 179 ? 0.096 19.666 -1.575 1.00 92.38 179 ALA A N 1
ATOM 1352 C CA . ALA A 1 179 ? -0.736 20.035 -2.719 1.00 92.38 179 ALA A CA 1
ATOM 1353 C C . ALA A 1 179 ? -1.653 18.881 -3.162 1.00 92.38 179 ALA A C 1
ATOM 1355 O O . ALA A 1 179 ? -2.854 19.086 -3.348 1.00 92.38 179 ALA A O 1
ATOM 1356 N N . ILE A 1 180 ? -1.121 17.657 -3.254 1.00 91.62 180 ILE A N 1
ATOM 1357 C CA . ILE A 1 180 ? -1.906 16.460 -3.596 1.00 91.62 180 ILE A CA 1
ATOM 1358 C C . ILE A 1 180 ? -2.937 16.140 -2.512 1.00 91.62 180 ILE A C 1
ATOM 1360 O O . ILE A 1 180 ? -4.087 15.830 -2.828 1.00 91.62 180 ILE A O 1
ATOM 1364 N N . ALA A 1 181 ? -2.554 16.236 -1.237 1.00 91.75 181 ALA A N 1
ATOM 1365 C CA . ALA A 1 181 ? -3.470 15.995 -0.128 1.00 91.75 181 ALA A CA 1
ATOM 1366 C C . ALA A 1 181 ? -4.640 16.996 -0.129 1.00 91.75 181 ALA A C 1
ATOM 1368 O O . ALA A 1 181 ? -5.794 16.591 0.023 1.00 91.75 181 ALA A O 1
ATOM 1369 N N . LEU A 1 182 ? -4.364 18.284 -0.363 1.00 91.69 182 LEU A N 1
ATOM 1370 C CA . LEU A 1 182 ? -5.391 19.323 -0.477 1.00 91.69 182 LEU A CA 1
ATOM 1371 C C . LEU A 1 182 ? -6.302 19.088 -1.683 1.00 91.69 182 LEU A C 1
ATOM 1373 O O . LEU A 1 182 ? -7.523 19.172 -1.555 1.00 91.69 182 LEU A O 1
ATOM 1377 N N . PHE A 1 183 ? -5.734 18.737 -2.836 1.00 91.19 183 PHE A N 1
ATOM 1378 C CA . PHE A 1 183 ? -6.509 18.402 -4.029 1.00 91.19 183 PHE A CA 1
ATOM 1379 C C . PHE A 1 183 ? -7.468 17.227 -3.778 1.00 91.19 183 PHE A C 1
ATOM 1381 O O . PHE A 1 183 ? -8.665 17.328 -4.059 1.00 91.19 183 PHE A O 1
ATOM 1388 N N . GLY A 1 184 ? -6.971 16.143 -3.172 1.00 88.62 184 GLY A N 1
ATOM 1389 C CA . GLY A 1 184 ? -7.793 14.991 -2.797 1.00 88.62 184 GLY A CA 1
ATOM 1390 C C . GLY A 1 184 ? -8.895 15.350 -1.796 1.00 88.62 184 GLY A C 1
ATOM 1391 O O . GLY A 1 184 ? -10.033 14.899 -1.936 1.00 88.62 184 GLY A O 1
ATOM 1392 N N . PHE A 1 185 ? -8.593 16.218 -0.828 1.00 89.69 185 PHE A N 1
ATOM 1393 C CA . PHE A 1 185 ? -9.573 16.719 0.134 1.00 89.69 185 PHE A CA 1
ATOM 1394 C C . PHE A 1 185 ? -10.715 17.493 -0.544 1.00 89.69 185 PHE A C 1
ATOM 1396 O O . PHE A 1 185 ? -11.883 17.212 -0.269 1.00 89.69 185 PHE A O 1
ATOM 1403 N N . PHE A 1 186 ? -10.412 18.401 -1.477 1.00 91.25 186 PHE A N 1
ATOM 1404 C CA . PHE A 1 186 ? -11.444 19.164 -2.190 1.00 91.25 186 PHE A CA 1
ATOM 1405 C C . PHE A 1 186 ? -12.328 18.288 -3.082 1.00 91.25 186 PHE A C 1
ATOM 1407 O O . PHE A 1 186 ? -13.542 18.488 -3.114 1.00 91.25 186 PHE A O 1
ATOM 1414 N N . ILE A 1 187 ? -11.755 17.290 -3.761 1.00 90.81 187 ILE A N 1
ATOM 1415 C CA . ILE A 1 187 ? -12.520 16.350 -4.598 1.00 90.81 187 ILE A CA 1
ATOM 1416 C C . ILE A 1 187 ? -13.392 15.411 -3.757 1.00 90.81 187 ILE A C 1
ATOM 1418 O O . ILE A 1 187 ? -14.463 14.996 -4.207 1.00 90.81 187 ILE A O 1
ATOM 1422 N N . SER A 1 188 ? -12.984 15.108 -2.524 1.00 88.25 188 SER A N 1
ATOM 1423 C CA . SER A 1 188 ? -13.733 14.218 -1.634 1.00 88.25 188 SER A CA 1
ATOM 1424 C C . SER A 1 188 ? -15.149 14.728 -1.333 1.00 88.25 188 SER A C 1
ATOM 1426 O O . SER A 1 188 ? -16.092 13.936 -1.299 1.00 88.25 188 SER A O 1
ATOM 1428 N N . PHE A 1 189 ? -15.350 16.044 -1.189 1.00 88.31 189 PHE A N 1
ATOM 1429 C CA . PHE A 1 189 ? -16.670 16.620 -0.891 1.00 88.31 189 PHE A CA 1
ATOM 1430 C C . PHE A 1 189 ? -17.752 16.312 -1.945 1.00 88.31 189 PHE A C 1
ATOM 1432 O O . PHE A 1 189 ? -18.786 15.737 -1.574 1.00 88.31 189 PHE A O 1
ATOM 1439 N N . PRO A 1 190 ? -17.576 16.653 -3.240 1.00 90.38 190 PRO A N 1
ATOM 1440 C CA . PRO A 1 190 ? -18.570 16.341 -4.263 1.00 90.38 190 PRO A CA 1
ATOM 1441 C C . PRO A 1 190 ? -18.712 14.832 -4.492 1.00 90.38 190 PRO A C 1
ATOM 1443 O O . PRO A 1 190 ? -19.839 14.354 -4.650 1.00 90.38 190 PRO A O 1
ATOM 1446 N N . LEU A 1 191 ? -17.612 14.066 -4.443 1.00 89.06 191 LEU A N 1
ATOM 1447 C CA . LEU A 1 191 ? -17.660 12.607 -4.602 1.00 89.06 191 LEU A CA 1
ATOM 1448 C C . LEU A 1 191 ? -18.467 11.944 -3.489 1.00 89.06 191 LEU A C 1
ATOM 1450 O O . LEU A 1 191 ? -19.318 11.105 -3.775 1.00 89.06 191 LEU A O 1
ATOM 1454 N N . ARG A 1 192 ? -18.270 12.359 -2.233 1.00 86.69 192 ARG A N 1
ATOM 1455 C CA . ARG A 1 192 ? -19.063 11.870 -1.099 1.00 86.69 192 ARG A CA 1
ATOM 1456 C C . ARG A 1 192 ? -20.549 12.115 -1.328 1.00 86.69 192 ARG A C 1
ATOM 1458 O O . ARG A 1 192 ? -21.354 11.209 -1.125 1.00 86.69 192 ARG A O 1
ATOM 1465 N N . ARG A 1 193 ? -20.926 13.318 -1.767 1.00 84.19 193 ARG A N 1
ATOM 1466 C CA . ARG A 1 193 ? -22.334 13.636 -2.031 1.00 84.19 193 ARG A CA 1
ATOM 1467 C C . ARG A 1 193 ? -22.920 12.734 -3.120 1.00 84.19 193 ARG A C 1
ATOM 1469 O O . ARG A 1 193 ? -23.962 12.127 -2.900 1.00 84.19 193 ARG A O 1
ATOM 1476 N N . LYS A 1 194 ? -22.243 12.601 -4.262 1.00 87.06 194 LYS A N 1
ATOM 1477 C CA . LYS A 1 194 ? -22.754 11.819 -5.397 1.00 87.06 194 LYS A CA 1
ATOM 1478 C C . LYS A 1 194 ? -22.727 10.309 -5.161 1.00 87.06 194 LYS A C 1
ATOM 1480 O O . LYS A 1 194 ? -23.724 9.637 -5.411 1.00 87.06 194 LYS A O 1
ATOM 1485 N N . MET A 1 195 ? -21.610 9.768 -4.680 1.00 84.19 195 MET A N 1
ATOM 1486 C CA . MET A 1 195 ? -21.403 8.319 -4.583 1.00 84.19 195 MET A CA 1
ATOM 1487 C C . MET A 1 195 ? -22.004 7.707 -3.318 1.00 84.19 195 MET A C 1
ATOM 1489 O O . MET A 1 195 ? -22.555 6.610 -3.387 1.00 84.19 195 MET A O 1
ATOM 1493 N N . ILE A 1 196 ? -21.905 8.397 -2.175 1.00 81.31 196 ILE A N 1
ATOM 1494 C CA . ILE A 1 196 ? -22.352 7.858 -0.882 1.00 81.31 196 ILE A CA 1
ATOM 1495 C C . ILE A 1 196 ? -23.794 8.276 -0.592 1.00 81.31 196 ILE A C 1
ATOM 1497 O O . ILE A 1 196 ? -24.624 7.419 -0.311 1.00 81.31 196 ILE A O 1
ATOM 1501 N N . ILE A 1 197 ? -24.103 9.576 -0.661 1.00 78.88 197 ILE A N 1
ATOM 1502 C CA . ILE A 1 197 ? -25.420 10.083 -0.238 1.00 78.88 197 ILE A CA 1
ATOM 1503 C C . ILE A 1 197 ? -26.485 9.815 -1.306 1.00 78.88 197 ILE A C 1
ATOM 1505 O O . ILE A 1 197 ? -27.525 9.246 -0.992 1.00 78.88 197 ILE A O 1
ATOM 1509 N N . GLU A 1 198 ? -26.230 10.221 -2.553 1.00 78.75 198 GLU A N 1
ATOM 1510 C CA . GLU A 1 198 ? -27.225 10.123 -3.630 1.00 78.75 198 GLU A CA 1
ATOM 1511 C C . GLU A 1 198 ? -27.304 8.706 -4.217 1.00 78.75 198 GLU A C 1
ATOM 1513 O O . GLU A 1 198 ? -28.388 8.139 -4.296 1.00 78.75 198 GLU A O 1
ATOM 1518 N N . SER A 1 199 ? -26.167 8.109 -4.599 1.00 80.44 199 SER A N 1
ATOM 1519 C CA . SER A 1 199 ? -26.157 6.814 -5.307 1.00 80.44 199 SER A CA 1
ATOM 1520 C C . SER A 1 199 ? -26.145 5.585 -4.391 1.00 80.44 199 SER A C 1
ATOM 1522 O O . SER A 1 199 ? -26.348 4.480 -4.887 1.00 80.44 199 SER A O 1
ATOM 1524 N N . ARG A 1 200 ? -25.855 5.751 -3.087 1.00 78.44 200 ARG A N 1
ATOM 1525 C CA . ARG A 1 200 ? -25.718 4.671 -2.083 1.00 78.44 200 ARG A CA 1
ATOM 1526 C C . ARG A 1 200 ? -24.982 3.426 -2.610 1.00 78.44 200 ARG A C 1
ATOM 1528 O O . ARG A 1 200 ? -25.401 2.292 -2.384 1.00 78.44 200 ARG A O 1
ATOM 1535 N N . LEU A 1 201 ? -23.886 3.635 -3.340 1.00 77.50 201 LEU A N 1
ATOM 1536 C CA . LEU A 1 201 ? -23.151 2.538 -3.968 1.00 77.50 201 LEU A CA 1
ATOM 1537 C C . LEU A 1 201 ? -22.474 1.669 -2.906 1.00 77.50 201 LEU A C 1
ATOM 1539 O O . LEU A 1 201 ? -21.785 2.171 -2.016 1.00 77.50 201 LEU A O 1
ATOM 1543 N N . LEU A 1 202 ? -22.635 0.352 -3.033 1.00 74.06 202 LEU A N 1
ATOM 1544 C CA . LEU A 1 202 ? -21.898 -0.595 -2.208 1.00 74.06 202 LEU A CA 1
ATOM 1545 C C . LEU A 1 202 ? -20.423 -0.560 -2.626 1.00 74.06 202 LEU A C 1
ATOM 1547 O O . LEU A 1 202 ? -20.113 -0.737 -3.803 1.00 74.06 202 LEU A O 1
ATOM 1551 N N . PHE A 1 203 ? -19.515 -0.358 -1.671 1.00 77.56 203 PHE A N 1
ATOM 1552 C CA . PHE A 1 203 ? -18.069 -0.389 -1.905 1.00 77.56 203 PHE A CA 1
ATOM 1553 C C . PHE A 1 203 ? -17.518 -1.758 -1.501 1.00 77.56 203 PHE A C 1
ATOM 1555 O O . PHE A 1 203 ? -17.226 -1.945 -0.323 1.00 77.56 203 PHE A O 1
ATOM 1562 N N . PRO A 1 204 ? -17.300 -2.714 -2.425 1.00 78.06 204 PRO A N 1
ATOM 1563 C CA . PRO A 1 204 ? -17.024 -4.104 -2.054 1.00 78.06 204 PRO A CA 1
ATOM 1564 C C . PRO A 1 204 ? -15.788 -4.261 -1.156 1.00 78.06 204 PRO A C 1
ATOM 1566 O O . PRO A 1 204 ? -15.834 -4.959 -0.148 1.00 78.06 204 PRO A O 1
ATOM 1569 N N . SER A 1 205 ? -14.698 -3.549 -1.472 1.00 81.12 205 SER A N 1
ATOM 1570 C CA . SER A 1 205 ? -13.467 -3.550 -0.662 1.00 81.12 205 SER A CA 1
ATOM 1571 C C . SER A 1 205 ? -13.670 -2.899 0.715 1.00 81.12 205 SER A C 1
ATOM 1573 O O . SER A 1 205 ? -13.180 -3.403 1.730 1.00 81.12 205 SER A O 1
ATOM 1575 N N . GLY A 1 206 ? -14.442 -1.808 0.772 1.00 82.56 206 GLY A N 1
ATOM 1576 C CA . GLY A 1 206 ? -14.780 -1.116 2.018 1.00 82.56 206 GLY A CA 1
ATOM 1577 C C . GLY A 1 206 ? -15.673 -1.966 2.921 1.00 82.56 206 GLY A C 1
ATOM 1578 O O . GLY A 1 206 ? -15.363 -2.139 4.096 1.00 82.56 206 GLY A O 1
ATOM 1579 N N . THR A 1 207 ? -16.720 -2.576 2.362 1.00 84.50 207 THR A N 1
ATOM 1580 C CA . THR A 1 207 ? -17.634 -3.481 3.070 1.00 84.50 207 THR A CA 1
ATOM 1581 C C . THR A 1 207 ? -16.902 -4.714 3.593 1.00 84.50 207 THR A C 1
ATOM 1583 O O . THR A 1 207 ? -17.056 -5.054 4.764 1.00 84.50 207 THR A O 1
ATOM 1586 N N . ALA A 1 208 ? -16.043 -5.346 2.784 1.00 86.31 208 ALA A N 1
ATOM 1587 C CA . ALA A 1 208 ? -15.233 -6.480 3.235 1.00 86.31 208 ALA A CA 1
ATOM 1588 C C . ALA A 1 208 ? -14.304 -6.097 4.401 1.00 86.31 208 ALA A C 1
ATOM 1590 O O . ALA A 1 208 ? -14.174 -6.845 5.370 1.00 86.31 208 ALA A O 1
ATOM 1591 N N . THR A 1 209 ? -13.701 -4.905 4.341 1.00 87.38 209 THR A N 1
ATOM 1592 C CA . THR A 1 209 ? -12.859 -4.386 5.428 1.00 87.38 209 THR A CA 1
ATOM 1593 C C . THR A 1 209 ? -13.683 -4.103 6.686 1.00 87.38 209 THR A C 1
ATOM 1595 O O . THR A 1 209 ? -13.253 -4.457 7.780 1.00 87.38 209 THR A O 1
ATOM 1598 N N . ALA A 1 210 ? -14.879 -3.524 6.551 1.00 86.50 210 ALA A N 1
ATOM 1599 C CA . ALA A 1 210 ? -15.769 -3.241 7.675 1.00 86.50 210 ALA A CA 1
ATOM 1600 C C . ALA A 1 210 ? -16.222 -4.526 8.387 1.00 86.50 210 ALA A C 1
ATOM 1602 O O . ALA A 1 210 ? -16.096 -4.619 9.608 1.00 86.50 210 ALA A O 1
ATOM 1603 N N . VAL A 1 211 ? -16.653 -5.543 7.629 1.00 88.31 211 VAL A N 1
ATOM 1604 C CA . VAL A 1 211 ? -17.007 -6.865 8.176 1.00 88.31 211 VAL A CA 1
ATOM 1605 C C . VAL A 1 211 ? -15.800 -7.488 8.875 1.00 88.31 211 VAL A C 1
ATOM 1607 O O . VAL A 1 211 ? -15.916 -7.963 10.000 1.00 88.31 211 VAL A O 1
ATOM 1610 N N . MET A 1 212 ? -14.613 -7.423 8.268 1.00 89.31 212 MET A N 1
ATOM 1611 C CA . MET A 1 212 ? -13.387 -7.922 8.891 1.00 89.31 212 MET A CA 1
ATOM 1612 C C . MET A 1 212 ? -13.096 -7.214 10.228 1.00 89.31 212 MET A C 1
ATOM 1614 O O . MET A 1 212 ? -12.880 -7.884 11.240 1.00 89.31 212 MET A O 1
ATOM 1618 N N . ILE A 1 213 ? -13.176 -5.882 10.286 1.00 89.00 213 ILE A N 1
ATOM 1619 C CA . ILE A 1 213 ? -12.974 -5.124 11.531 1.00 89.00 213 ILE A CA 1
ATOM 1620 C C . ILE A 1 213 ? -14.028 -5.489 12.586 1.00 89.00 213 ILE A C 1
ATOM 1622 O O . ILE A 1 213 ? -13.698 -5.599 13.772 1.00 89.00 213 ILE A O 1
ATOM 1626 N N . GLN A 1 214 ? -15.277 -5.698 12.174 1.00 88.44 214 GLN A N 1
ATOM 1627 C CA . GLN A 1 214 ? -16.347 -6.127 13.070 1.00 88.44 214 GLN A CA 1
ATOM 1628 C C . GLN A 1 214 ? -16.055 -7.518 13.647 1.00 88.44 214 GLN A C 1
ATOM 1630 O O . GLN A 1 214 ? -16.145 -7.705 14.861 1.00 88.44 214 GLN A O 1
ATOM 1635 N N . THR A 1 215 ? -15.615 -8.470 12.817 1.00 88.56 215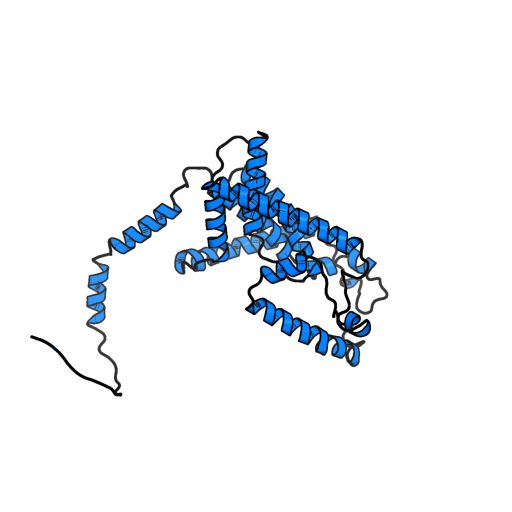 THR A N 1
ATOM 1636 C CA . THR A 1 215 ? -15.253 -9.824 13.277 1.00 88.56 215 THR A CA 1
ATOM 1637 C C . THR A 1 215 ? -14.084 -9.820 14.265 1.00 88.56 215 THR A C 1
ATOM 1639 O O . THR A 1 215 ? -14.134 -10.548 15.256 1.00 88.56 215 THR A O 1
ATOM 1642 N N . LEU A 1 216 ? -13.087 -8.949 14.063 1.00 87.62 216 LEU A N 1
ATOM 1643 C CA . LEU A 1 216 ? -11.959 -8.760 14.985 1.00 87.62 216 LEU A CA 1
ATOM 1644 C C . LEU A 1 216 ? -12.393 -8.306 16.386 1.00 87.62 216 LEU A C 1
ATOM 1646 O O . LEU A 1 216 ? -11.774 -8.681 17.381 1.00 87.62 216 LEU A O 1
ATOM 1650 N N . HIS A 1 217 ? -13.439 -7.483 16.477 1.00 85.31 217 HIS A N 1
ATOM 1651 C CA . HIS A 1 217 ? -13.957 -7.005 17.761 1.00 85.31 217 HIS A CA 1
ATOM 1652 C C . HIS A 1 217 ? -14.976 -7.963 18.386 1.00 85.31 217 HIS A C 1
ATOM 1654 O O . HIS A 1 217 ? -15.117 -7.966 19.607 1.00 85.31 217 HIS A O 1
ATOM 1660 N N . ALA A 1 218 ? -15.663 -8.774 17.576 1.00 86.62 218 ALA A N 1
ATOM 1661 C CA . ALA A 1 218 ? -16.698 -9.697 18.035 1.00 86.62 218 ALA A CA 1
ATOM 1662 C C . ALA A 1 218 ? -16.142 -11.022 18.583 1.00 86.62 218 ALA A C 1
ATOM 1664 O O . ALA A 1 218 ? -16.688 -11.554 19.547 1.00 86.62 218 ALA A O 1
ATOM 1665 N N . SER A 1 219 ? -15.067 -11.564 17.998 1.00 85.69 219 SER A N 1
ATOM 1666 C CA . SER A 1 219 ? -14.537 -12.881 18.374 1.00 85.69 219 SER A CA 1
ATOM 1667 C C . SER A 1 219 ? -13.034 -12.854 18.631 1.00 85.69 219 SER A C 1
ATOM 1669 O O . SER A 1 219 ? -12.242 -12.490 17.763 1.00 85.69 219 SER A O 1
ATOM 1671 N N . LYS A 1 220 ? -12.622 -13.318 19.819 1.00 82.56 220 LYS A N 1
ATOM 1672 C CA . LYS A 1 220 ? -11.202 -13.539 20.143 1.00 82.56 220 LYS A CA 1
ATOM 1673 C C . LYS A 1 220 ? -10.596 -14.669 19.306 1.00 82.56 220 LYS A C 1
ATOM 1675 O O . LYS A 1 220 ? -9.448 -14.555 18.890 1.00 82.56 220 LYS A O 1
ATOM 1680 N N . GLU A 1 221 ? -11.373 -15.707 19.002 1.00 84.44 221 GLU A N 1
ATOM 1681 C CA . GLU A 1 221 ? -10.928 -16.830 18.167 1.00 84.44 221 GLU A CA 1
ATOM 1682 C C . GLU A 1 221 ? -10.583 -16.365 16.748 1.00 84.44 221 GLU A C 1
ATOM 1684 O O . GLU A 1 221 ? -9.580 -16.792 16.178 1.00 84.44 221 GLU A O 1
ATOM 1689 N N . ALA A 1 222 ? -11.358 -15.422 16.195 1.00 82.75 222 ALA A N 1
ATOM 1690 C CA . ALA A 1 222 ? -11.068 -14.831 14.889 1.00 82.75 222 ALA A CA 1
ATOM 1691 C C . ALA A 1 222 ? -9.727 -14.076 14.888 1.00 82.75 222 ALA A C 1
ATOM 1693 O O . ALA A 1 222 ? -8.955 -14.188 13.933 1.00 82.75 222 ALA A O 1
ATOM 1694 N N . VAL A 1 223 ? -9.418 -13.352 15.970 1.00 83.81 223 VAL A N 1
ATOM 1695 C CA . VAL A 1 223 ? -8.128 -12.663 16.145 1.00 83.81 223 VAL A CA 1
ATOM 1696 C C . VAL A 1 223 ? -6.981 -13.671 16.208 1.00 83.81 223 VAL A C 1
ATOM 1698 O O . VAL A 1 223 ? -5.976 -13.501 15.516 1.00 83.81 223 VAL A O 1
ATOM 1701 N N . GLU A 1 224 ? -7.119 -14.729 17.010 1.00 85.38 224 GLU A N 1
ATOM 1702 C CA . GLU A 1 224 ? -6.092 -15.768 17.148 1.00 85.38 224 GLU A CA 1
ATOM 1703 C C . GLU A 1 224 ? -5.857 -16.519 15.838 1.00 85.38 224 GLU A C 1
ATOM 1705 O O . GLU A 1 224 ? -4.706 -16.757 15.460 1.00 85.38 224 GLU A O 1
ATOM 1710 N N . TYR A 1 225 ? -6.925 -16.834 15.104 1.00 86.88 225 TYR A N 1
ATOM 1711 C CA . TYR A 1 225 ? -6.831 -17.441 13.782 1.00 86.88 225 TYR A CA 1
ATOM 1712 C C . TYR A 1 225 ? -6.062 -16.541 12.809 1.00 86.88 225 TYR A C 1
ATOM 1714 O O . TYR A 1 225 ? -5.073 -16.983 12.220 1.00 86.88 225 TYR A O 1
ATOM 1722 N N . GLN A 1 226 ? -6.447 -15.267 12.682 1.00 84.00 226 GLN A N 1
ATOM 1723 C CA . GLN A 1 226 ? -5.765 -14.319 11.793 1.00 84.00 226 GLN A CA 1
ATOM 1724 C C . GLN A 1 226 ? -4.296 -14.117 12.184 1.00 84.00 226 GLN A C 1
ATOM 1726 O O . GLN A 1 226 ? -3.423 -14.077 11.317 1.00 84.00 226 GLN A O 1
ATOM 1731 N N . TRP A 1 227 ? -4.001 -14.056 13.483 1.00 83.69 227 TRP A N 1
ATOM 1732 C CA . TRP A 1 227 ? -2.637 -13.959 14.000 1.00 83.69 227 TRP A CA 1
ATOM 1733 C C . TRP A 1 227 ? -1.801 -15.190 13.659 1.00 83.69 227 TRP A C 1
ATOM 1735 O O . TRP A 1 227 ? -0.660 -15.071 13.214 1.00 83.69 227 TRP A O 1
ATOM 1745 N N . ASN A 1 228 ? -2.367 -16.383 13.824 1.00 86.75 228 ASN A N 1
ATOM 1746 C CA . ASN A 1 228 ? -1.677 -17.630 13.519 1.00 86.75 228 ASN A CA 1
ATOM 1747 C C . ASN A 1 228 ? -1.448 -17.801 12.015 1.00 86.75 228 ASN A C 1
ATOM 1749 O O . ASN A 1 228 ? -0.372 -18.252 11.621 1.00 86.75 228 ASN A O 1
ATOM 1753 N N . VAL A 1 229 ? -2.408 -17.402 11.178 1.00 87.31 229 VAL A N 1
ATOM 1754 C CA . VAL A 1 229 ? -2.236 -17.376 9.719 1.00 87.31 229 VAL A CA 1
ATOM 1755 C C . VAL A 1 229 ? -1.139 -16.387 9.328 1.00 87.31 229 VAL A C 1
ATOM 1757 O O . VAL A 1 229 ? -0.230 -16.767 8.593 1.00 87.31 229 VAL A O 1
ATOM 1760 N N . LEU A 1 230 ? -1.160 -15.165 9.871 1.00 85.81 230 LEU A N 1
ATOM 1761 C CA . LEU A 1 230 ? -0.149 -14.145 9.584 1.00 85.81 230 LEU A CA 1
ATOM 1762 C C . LEU A 1 230 ? 1.257 -14.608 9.986 1.00 85.81 230 LEU A C 1
ATOM 1764 O O . LEU A 1 230 ? 2.190 -14.475 9.198 1.00 85.81 230 LEU A O 1
ATOM 1768 N N . LYS A 1 231 ? 1.413 -15.210 11.172 1.00 87.62 231 LYS A N 1
ATOM 1769 C CA . LYS A 1 231 ? 2.701 -15.777 11.606 1.00 87.62 231 LYS A CA 1
ATOM 1770 C C . LYS A 1 231 ? 3.174 -16.905 10.702 1.00 87.62 231 LYS A C 1
ATOM 1772 O O . LYS A 1 231 ? 4.327 -16.896 10.289 1.00 87.62 231 LYS A O 1
ATOM 1777 N N . LYS A 1 232 ? 2.310 -17.884 10.408 1.00 89.00 232 LYS A N 1
ATOM 1778 C CA . LYS A 1 232 ? 2.671 -19.041 9.572 1.00 89.00 232 LYS A CA 1
ATOM 1779 C C . LYS A 1 232 ? 3.064 -18.595 8.165 1.00 89.00 232 LYS A C 1
ATOM 1781 O O . LYS A 1 232 ? 4.098 -19.026 7.664 1.00 89.00 232 LYS A O 1
ATOM 1786 N N . ALA A 1 233 ? 2.284 -17.696 7.567 1.00 87.19 233 ALA A N 1
ATOM 1787 C CA . ALA A 1 233 ? 2.582 -17.121 6.261 1.00 87.19 233 ALA A CA 1
ATOM 1788 C C . ALA A 1 233 ? 3.865 -16.277 6.290 1.00 87.19 233 ALA A C 1
ATOM 1790 O O . ALA A 1 233 ? 4.679 -16.390 5.381 1.00 87.19 233 ALA A O 1
ATOM 1791 N N . GLY A 1 234 ? 4.083 -15.486 7.346 1.00 85.69 234 GLY A N 1
ATOM 1792 C CA . GLY A 1 234 ? 5.288 -14.675 7.520 1.00 85.69 234 GLY A CA 1
ATOM 1793 C C . GLY A 1 234 ? 6.557 -15.517 7.659 1.00 85.69 234 GLY A C 1
ATOM 1794 O O . GLY A 1 234 ? 7.536 -15.259 6.964 1.00 85.69 234 GLY A O 1
ATOM 1795 N N . ILE A 1 235 ? 6.529 -16.563 8.491 1.00 89.19 235 ILE A N 1
ATOM 1796 C CA . ILE A 1 235 ? 7.650 -17.504 8.643 1.00 89.19 235 ILE A CA 1
ATOM 1797 C C . ILE A 1 235 ? 7.892 -18.245 7.326 1.00 89.19 235 ILE A C 1
ATOM 1799 O O . ILE A 1 235 ? 9.030 -18.317 6.873 1.00 89.19 235 ILE A O 1
ATOM 1803 N N . GLY A 1 236 ? 6.834 -18.732 6.669 1.00 88.56 236 GLY A N 1
ATOM 1804 C CA . GLY A 1 236 ? 6.945 -19.394 5.368 1.00 88.56 236 GLY A CA 1
ATOM 1805 C C . GLY A 1 236 ? 7.562 -18.490 4.297 1.00 88.56 236 GLY A C 1
ATOM 1806 O O . GLY A 1 236 ? 8.501 -18.896 3.616 1.00 88.56 236 GLY A O 1
ATOM 1807 N N . ALA A 1 237 ? 7.098 -17.242 4.195 1.00 86.75 237 ALA A N 1
ATOM 1808 C CA . ALA A 1 237 ? 7.637 -16.256 3.2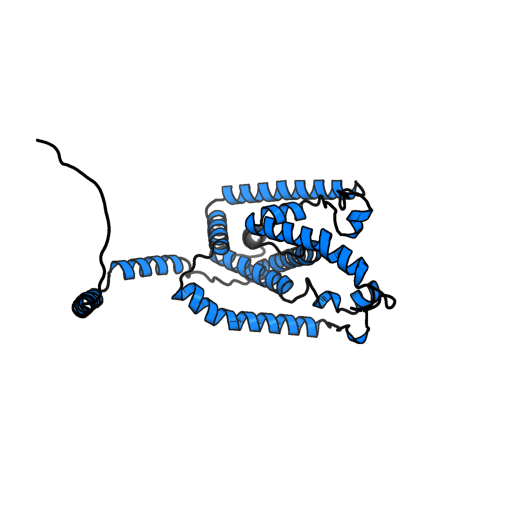61 1.00 86.75 237 ALA A CA 1
ATOM 1809 C C . ALA A 1 237 ? 9.094 -15.892 3.579 1.00 86.75 237 ALA A C 1
ATOM 1811 O O . ALA A 1 237 ? 9.897 -15.733 2.660 1.00 86.75 237 ALA A O 1
ATOM 1812 N N . TYR A 1 238 ? 9.456 -15.794 4.860 1.00 87.69 238 TYR A N 1
ATOM 1813 C CA . TYR A 1 238 ? 10.824 -15.514 5.290 1.00 87.69 238 TYR A CA 1
ATOM 1814 C C . TYR A 1 238 ? 11.773 -16.677 4.975 1.00 87.69 238 TYR A C 1
ATO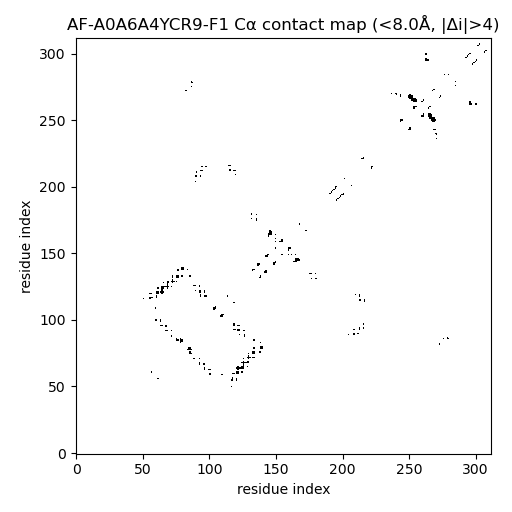M 1816 O O . TYR A 1 238 ? 12.812 -16.464 4.353 1.00 87.69 238 TYR A O 1
ATOM 1824 N N . CYS A 1 239 ? 11.389 -17.914 5.306 1.00 88.94 239 CYS A N 1
ATOM 1825 C CA . CYS A 1 239 ? 12.154 -19.113 4.962 1.00 88.94 239 CYS A CA 1
ATOM 1826 C C . CYS A 1 239 ? 12.332 -19.252 3.446 1.00 88.94 239 CYS A C 1
ATOM 1828 O O . CYS A 1 239 ? 13.434 -19.540 2.983 1.00 88.94 239 CYS A O 1
ATOM 1830 N N . TRP A 1 240 ? 11.280 -18.990 2.667 1.00 86.88 240 TRP A N 1
ATOM 1831 C CA . TRP A 1 240 ? 11.370 -19.002 1.209 1.00 86.88 240 TRP A CA 1
ATOM 1832 C C . TRP A 1 240 ? 12.262 -17.878 0.671 1.00 86.88 240 TRP A C 1
ATOM 1834 O O . TRP A 1 240 ? 13.026 -18.091 -0.262 1.00 86.88 240 TRP A O 1
ATOM 1844 N N . SER A 1 241 ? 12.226 -16.691 1.277 1.00 82.81 241 SER A N 1
ATOM 1845 C CA . SER A 1 241 ? 13.103 -15.581 0.881 1.00 82.81 241 SER A CA 1
ATOM 1846 C C . SER A 1 241 ? 14.577 -15.891 1.159 1.00 82.81 241 SER A C 1
ATOM 1848 O O . SER A 1 241 ? 15.421 -15.586 0.322 1.00 82.81 241 SER A O 1
ATOM 1850 N N . ILE A 1 242 ? 14.892 -16.547 2.284 1.00 85.44 242 ILE A N 1
ATOM 1851 C CA . ILE A 1 242 ? 16.248 -17.048 2.569 1.00 85.44 242 ILE A CA 1
ATOM 1852 C C . ILE A 1 242 ? 16.646 -18.118 1.553 1.00 85.44 242 ILE A C 1
ATOM 1854 O O . ILE A 1 242 ? 17.755 -18.077 1.033 1.00 85.44 242 ILE A O 1
ATOM 1858 N N . PHE A 1 243 ? 15.743 -19.046 1.234 1.00 85.38 243 PHE A N 1
ATOM 1859 C CA . PHE A 1 243 ? 15.991 -20.057 0.212 1.00 85.38 243 PHE A CA 1
ATOM 1860 C C . PHE A 1 243 ? 16.334 -19.405 -1.135 1.00 85.38 243 PHE A C 1
ATOM 1862 O O . PHE A 1 243 ? 17.387 -19.686 -1.695 1.00 85.38 243 PHE A O 1
ATOM 1869 N N . LEU A 1 244 ? 15.527 -18.457 -1.615 1.00 80.75 244 LEU A N 1
ATOM 1870 C CA . LEU A 1 244 ? 15.820 -17.724 -2.853 1.00 80.75 244 LEU A CA 1
ATOM 1871 C C . LEU A 1 244 ? 17.130 -16.930 -2.793 1.00 80.75 244 LEU A C 1
ATOM 1873 O O . LEU A 1 244 ? 17.790 -16.795 -3.815 1.00 80.75 244 LEU A O 1
ATOM 1877 N N . TYR A 1 245 ? 17.507 -16.411 -1.622 1.00 78.19 245 TYR A N 1
ATOM 1878 C CA . TYR A 1 245 ? 18.787 -15.729 -1.434 1.00 78.19 245 TYR A CA 1
ATOM 1879 C C . TYR A 1 245 ? 19.980 -16.694 -1.511 1.00 78.19 245 TYR A C 1
ATOM 1881 O O . TYR A 1 245 ? 21.019 -16.342 -2.060 1.00 78.19 245 TYR A O 1
ATOM 1889 N N . CYS A 1 246 ? 19.840 -17.917 -0.992 1.00 81.81 246 CYS A N 1
ATOM 1890 C CA . CYS A 1 246 ? 20.890 -18.936 -1.045 1.00 81.81 246 CYS A CA 1
ATOM 1891 C C . CYS A 1 246 ? 21.080 -19.548 -2.441 1.00 81.81 246 CYS A C 1
ATOM 1893 O O . CYS A 1 246 ? 22.163 -20.052 -2.732 1.00 81.81 246 CYS A O 1
ATOM 1895 N N . PHE A 1 247 ? 20.051 -19.529 -3.292 1.00 78.12 247 PHE A N 1
ATOM 1896 C CA . PHE A 1 247 ? 20.118 -20.076 -4.644 1.00 78.12 247 PHE A CA 1
ATOM 1897 C C . PHE A 1 247 ? 20.184 -18.968 -5.700 1.00 78.12 247 PHE A C 1
ATOM 1899 O O . PHE A 1 247 ? 19.167 -18.431 -6.148 1.00 78.12 247 PHE A O 1
ATOM 1906 N N . ASP A 1 248 ? 21.405 -18.678 -6.147 1.00 63.81 248 ASP A N 1
ATOM 1907 C CA . ASP A 1 248 ? 21.657 -17.695 -7.196 1.00 63.81 248 ASP A CA 1
ATOM 1908 C C . ASP A 1 248 ? 20.957 -18.097 -8.511 1.00 63.81 248 ASP A C 1
ATOM 1910 O O . ASP A 1 248 ? 21.125 -19.204 -9.025 1.00 63.81 248 ASP A O 1
ATOM 1914 N N . GLY A 1 249 ? 20.134 -17.197 -9.057 1.00 64.12 249 GLY A N 1
ATOM 1915 C CA . GLY A 1 249 ? 19.410 -17.395 -10.322 1.00 64.12 249 GLY A CA 1
ATOM 1916 C C . GLY A 1 249 ? 17.933 -17.798 -10.207 1.00 64.12 249 GLY A C 1
ATOM 1917 O O . GLY A 1 249 ? 17.192 -17.598 -11.172 1.00 64.12 249 GLY A O 1
ATOM 1918 N N . LEU A 1 250 ? 17.455 -18.254 -9.043 1.00 64.56 250 LEU A N 1
ATOM 1919 C CA . LEU A 1 250 ? 16.028 -18.559 -8.824 1.00 64.56 250 LEU A CA 1
ATOM 1920 C C . LEU A 1 250 ? 15.153 -17.295 -8.710 1.00 64.56 250 LEU A C 1
ATOM 1922 O O . LEU A 1 250 ? 13.973 -17.336 -9.024 1.00 64.56 250 LEU A O 1
ATOM 1926 N N . GLY A 1 251 ? 15.715 -16.139 -8.350 1.00 60.88 251 GLY A N 1
ATOM 1927 C CA . GLY A 1 251 ? 14.987 -14.858 -8.391 1.00 60.88 251 GLY A CA 1
ATOM 1928 C C . GLY A 1 251 ? 14.793 -14.273 -9.802 1.00 60.88 251 GLY A C 1
ATOM 1929 O O . GLY A 1 251 ? 14.025 -13.335 -9.982 1.00 60.88 251 GLY A O 1
ATOM 1930 N N . SER A 1 252 ? 15.495 -14.789 -10.820 1.00 68.06 252 SER A N 1
ATOM 1931 C CA . SER A 1 252 ? 15.372 -14.327 -12.215 1.00 68.06 252 SER A CA 1
ATOM 1932 C C . SER A 1 252 ? 15.558 -15.476 -13.205 1.00 68.06 252 SER A C 1
ATOM 1934 O O . SER A 1 252 ? 16.405 -15.419 -14.108 1.00 68.06 252 SER A O 1
ATOM 1936 N N . PHE A 1 253 ? 14.773 -16.538 -13.011 1.00 74.19 253 PHE A N 1
ATOM 1937 C CA . PHE A 1 253 ? 14.894 -17.761 -13.792 1.00 74.19 253 PHE A CA 1
ATOM 1938 C C . PHE A 1 253 ? 14.508 -17.494 -15.260 1.00 74.19 253 PHE A C 1
ATOM 1940 O O . PHE A 1 253 ? 13.357 -17.133 -15.526 1.00 74.19 253 PHE A O 1
ATOM 1947 N N . PRO A 1 254 ? 15.435 -17.631 -16.227 1.00 73.50 254 PRO A N 1
ATOM 1948 C CA . PRO A 1 254 ? 15.135 -17.386 -17.632 1.00 73.50 254 PRO A CA 1
ATOM 1949 C C . PRO A 1 254 ? 14.283 -18.529 -18.194 1.00 73.50 254 PRO A C 1
ATOM 1951 O O . PRO A 1 254 ? 14.775 -19.637 -18.385 1.00 73.50 254 PRO A O 1
ATOM 1954 N N . ILE A 1 255 ? 13.009 -18.259 -18.484 1.00 69.19 255 ILE A N 1
ATOM 1955 C CA . ILE A 1 255 ? 12.052 -19.286 -18.940 1.00 69.19 255 ILE A CA 1
ATOM 1956 C C . ILE A 1 255 ? 12.393 -19.775 -20.359 1.00 69.19 255 ILE A C 1
ATOM 1958 O O . ILE A 1 255 ? 12.257 -20.956 -20.659 1.00 69.19 255 ILE A O 1
ATOM 1962 N N . PHE A 1 256 ? 12.863 -18.869 -21.223 1.00 75.69 256 PHE A N 1
ATOM 1963 C CA . PHE A 1 256 ? 13.101 -19.126 -22.650 1.00 75.69 256 PHE A CA 1
ATOM 1964 C C . PHE A 1 256 ? 14.579 -18.965 -23.063 1.00 75.69 256 PHE A C 1
ATOM 1966 O O . PHE A 1 256 ? 14.888 -18.873 -24.247 1.00 75.69 256 PHE A O 1
ATOM 1973 N N . GLY A 1 257 ? 15.507 -18.926 -22.098 1.00 75.00 257 GLY A N 1
ATOM 1974 C CA . GLY A 1 257 ? 16.946 -18.735 -22.334 1.00 75.00 257 GLY A CA 1
ATOM 1975 C C . GLY A 1 257 ? 17.453 -17.309 -22.069 1.00 75.00 257 GLY A C 1
ATOM 1976 O O . GLY A 1 257 ? 16.725 -16.436 -21.594 1.00 75.00 257 GLY A O 1
ATOM 1977 N N . LEU A 1 258 ? 18.740 -17.071 -22.343 1.00 73.50 258 LEU A N 1
ATOM 1978 C CA . LEU A 1 258 ? 19.425 -15.809 -22.019 1.00 73.50 258 LEU A CA 1
ATOM 1979 C C . LEU A 1 258 ? 19.075 -14.655 -22.973 1.00 73.50 258 LEU A C 1
ATOM 1981 O O . LEU A 1 258 ? 19.116 -13.499 -22.555 1.00 73.50 258 LEU A O 1
ATOM 1985 N N . GLU A 1 259 ? 18.708 -14.947 -24.224 1.00 68.31 259 GLU A N 1
ATOM 1986 C CA . GLU A 1 259 ? 18.278 -13.926 -25.189 1.00 68.31 259 GLU A CA 1
ATOM 1987 C C . GLU A 1 259 ? 16.903 -13.341 -24.821 1.00 68.31 259 GLU A C 1
ATOM 1989 O O . GLU A 1 259 ? 16.818 -12.122 -24.655 1.00 68.31 259 GLU A O 1
ATOM 1994 N N . PRO A 1 260 ? 15.855 -14.144 -24.534 1.00 68.19 260 PRO A N 1
ATOM 1995 C CA . PRO A 1 260 ? 14.569 -13.605 -24.083 1.00 68.19 260 PRO A CA 1
ATOM 1996 C C . PRO A 1 260 ? 14.629 -12.942 -22.703 1.00 68.19 260 PRO A C 1
ATOM 1998 O O . PRO A 1 260 ? 13.823 -12.055 -22.417 1.00 68.19 260 PRO A O 1
ATOM 2001 N N . LYS A 1 261 ? 15.613 -13.295 -21.859 1.00 65.88 261 LYS A N 1
ATOM 2002 C CA . LYS A 1 261 ? 15.849 -12.606 -20.577 1.00 65.88 261 LYS A CA 1
ATOM 2003 C C . LYS A 1 261 ? 16.083 -11.101 -20.770 1.00 65.88 261 LYS A C 1
ATOM 2005 O O . LYS A 1 261 ? 15.677 -10.321 -19.912 1.00 65.88 261 LYS A O 1
ATOM 2010 N N . ARG A 1 262 ? 16.670 -10.680 -21.902 1.00 68.25 262 ARG A N 1
ATOM 2011 C CA . ARG A 1 262 ? 16.862 -9.256 -22.241 1.00 68.25 262 ARG A CA 1
ATOM 2012 C C . ARG A 1 262 ? 15.546 -8.517 -22.498 1.00 68.25 262 ARG A C 1
ATOM 2014 O O . ARG A 1 262 ? 15.481 -7.316 -22.275 1.00 68.25 262 ARG A O 1
ATOM 2021 N N . TYR A 1 263 ? 14.495 -9.240 -22.881 1.00 69.00 263 TYR A N 1
ATOM 2022 C CA . TYR A 1 263 ? 13.146 -8.714 -23.118 1.00 69.00 263 TYR A CA 1
ATOM 2023 C C . TYR A 1 263 ? 12.197 -8.929 -21.925 1.00 69.00 263 TYR A C 1
ATOM 2025 O O . TYR A 1 263 ? 10.978 -8.970 -22.088 1.00 69.00 263 TYR A O 1
ATOM 2033 N N . ASN A 1 264 ? 12.747 -9.058 -20.711 1.00 73.69 264 ASN A N 1
ATOM 2034 C CA . ASN A 1 264 ? 12.015 -9.300 -19.461 1.00 73.69 264 ASN A CA 1
ATOM 2035 C C . ASN A 1 264 ? 11.283 -10.653 -19.376 1.00 73.69 264 ASN A C 1
ATOM 2037 O O . ASN A 1 264 ? 10.384 -10.816 -18.553 1.00 73.69 264 ASN A O 1
ATOM 2041 N N . TRP A 1 265 ? 11.688 -11.659 -20.157 1.00 76.75 265 TRP A N 1
ATOM 2042 C CA . TRP A 1 265 ? 11.180 -13.024 -19.987 1.00 76.75 265 TRP A CA 1
ATOM 2043 C C . TRP A 1 265 ? 11.945 -13.762 -18.890 1.00 76.75 265 TRP A C 1
ATOM 2045 O O . TRP A 1 265 ? 12.855 -14.555 -19.151 1.00 76.75 265 TRP A O 1
ATOM 2055 N N . PHE A 1 266 ? 11.574 -13.502 -17.641 1.00 76.44 266 PHE A N 1
ATOM 2056 C CA . PHE A 1 266 ? 12.076 -14.234 -16.485 1.00 76.44 266 PHE A CA 1
ATOM 2057 C C . PHE A 1 266 ? 10.950 -14.521 -15.492 1.00 76.44 266 PHE A C 1
ATOM 2059 O O . PHE A 1 266 ? 9.996 -13.758 -15.365 1.00 76.44 266 PHE A O 1
ATOM 2066 N N . CYS A 1 267 ? 11.066 -15.640 -14.785 1.00 75.50 267 CYS A N 1
ATOM 2067 C CA . CYS A 1 267 ? 10.204 -15.966 -13.661 1.00 75.50 267 CYS A CA 1
ATOM 2068 C C . CYS A 1 267 ? 10.923 -15.566 -12.370 1.00 75.50 267 CYS A C 1
ATOM 2070 O O . CYS A 1 267 ? 11.996 -16.098 -12.073 1.00 75.50 267 CYS A O 1
ATOM 2072 N N . ASP A 1 268 ? 10.347 -14.623 -11.624 1.00 77.50 268 ASP A N 1
ATOM 2073 C CA . ASP A 1 268 ? 10.754 -14.360 -10.244 1.00 77.50 268 ASP A CA 1
ATOM 2074 C C . ASP A 1 268 ? 9.944 -15.274 -9.324 1.00 77.50 268 ASP A C 1
ATOM 2076 O O . ASP A 1 268 ? 8.715 -15.192 -9.271 1.00 77.50 268 ASP A O 1
ATOM 2080 N N . TRP A 1 269 ? 10.639 -16.143 -8.593 1.00 79.06 269 TRP A N 1
ATOM 2081 C CA . TRP A 1 269 ? 10.018 -17.044 -7.630 1.00 79.06 269 TRP A CA 1
ATOM 2082 C C . TRP A 1 269 ? 9.705 -16.366 -6.283 1.00 79.06 269 TRP A C 1
ATOM 2084 O O . TRP A 1 269 ? 9.316 -17.038 -5.324 1.00 79.06 269 TRP A O 1
ATOM 2094 N N . ALA A 1 270 ? 9.862 -15.041 -6.183 1.00 77.38 270 ALA A N 1
ATOM 2095 C CA . ALA A 1 270 ? 9.529 -14.267 -4.995 1.00 77.38 270 ALA A CA 1
ATOM 2096 C C . ALA A 1 270 ? 8.047 -14.434 -4.583 1.00 77.38 270 ALA A C 1
ATOM 2098 O O . ALA A 1 270 ? 7.143 -14.150 -5.376 1.00 77.38 270 ALA A O 1
ATOM 2099 N N . PRO A 1 271 ? 7.760 -14.780 -3.311 1.00 77.75 271 PRO A N 1
ATOM 2100 C CA . PRO A 1 271 ? 6.397 -14.983 -2.817 1.00 77.75 271 PRO A CA 1
ATOM 2101 C C . PRO A 1 271 ? 5.510 -13.751 -2.977 1.00 77.75 271 PRO A C 1
ATOM 2103 O O . PRO A 1 271 ? 4.311 -13.877 -3.206 1.00 77.75 271 PRO A O 1
ATOM 2106 N N . GLY A 1 272 ? 6.100 -12.555 -2.872 1.00 77.81 272 GLY A N 1
ATOM 2107 C CA . GLY A 1 272 ? 5.378 -11.292 -3.012 1.00 77.81 272 GLY A CA 1
ATOM 2108 C C . GLY A 1 272 ? 4.724 -11.131 -4.386 1.00 77.81 272 GLY A C 1
ATOM 2109 O O . GLY A 1 272 ? 3.589 -10.668 -4.468 1.00 77.81 272 GLY A O 1
ATOM 2110 N N . THR A 1 273 ? 5.387 -11.577 -5.455 1.00 78.38 273 THR A N 1
ATOM 2111 C CA . THR A 1 273 ? 4.868 -11.478 -6.827 1.00 78.38 273 THR A CA 1
ATOM 2112 C C . THR A 1 273 ? 3.657 -12.396 -7.020 1.00 78.38 273 THR A C 1
ATOM 2114 O O . THR A 1 273 ? 2.633 -11.972 -7.558 1.00 78.38 273 THR A O 1
ATOM 2117 N N . PHE A 1 274 ? 3.717 -13.622 -6.486 1.00 80.25 274 PHE A N 1
ATOM 2118 C CA . PHE A 1 274 ? 2.574 -14.542 -6.475 1.00 80.25 274 PHE A CA 1
ATOM 2119 C C . PHE A 1 274 ? 1.432 -14.053 -5.578 1.00 80.25 274 PHE A C 1
ATOM 2121 O O . PHE A 1 274 ? 0.265 -14.188 -5.940 1.00 80.25 274 PHE A O 1
ATOM 2128 N N . ALA A 1 275 ? 1.741 -13.453 -4.427 1.00 80.31 275 ALA A N 1
ATOM 2129 C CA . ALA A 1 275 ? 0.728 -12.910 -3.527 1.00 80.31 275 ALA A CA 1
ATOM 2130 C C . ALA A 1 275 ? -0.075 -11.778 -4.189 1.00 80.31 275 ALA A C 1
ATOM 2132 O O . ALA A 1 275 ? -1.300 -11.757 -4.077 1.00 80.31 275 ALA A O 1
ATOM 2133 N N . ILE A 1 276 ? 0.587 -10.881 -4.931 1.00 77.50 276 ILE A N 1
ATOM 2134 C CA . ILE A 1 276 ? -0.097 -9.833 -5.707 1.00 77.50 276 ILE A CA 1
ATOM 2135 C C . ILE A 1 276 ? -1.005 -10.453 -6.768 1.00 77.50 276 ILE A C 1
ATOM 2137 O O . ILE A 1 276 ? -2.153 -10.037 -6.907 1.00 77.50 276 ILE A O 1
ATOM 2141 N N . ALA A 1 277 ? -0.513 -11.467 -7.483 1.00 78.31 277 ALA A N 1
ATOM 2142 C CA . ALA A 1 277 ? -1.294 -12.178 -8.487 1.00 78.31 277 ALA A CA 1
ATOM 2143 C C . ALA A 1 277 ? -2.585 -12.765 -7.884 1.00 78.31 277 ALA A C 1
ATOM 2145 O O . ALA A 1 277 ? -3.655 -12.589 -8.456 1.00 78.31 277 ALA A O 1
ATOM 2146 N N . LEU A 1 278 ? -2.513 -13.368 -6.692 1.00 81.06 278 LEU A N 1
ATOM 2147 C CA . LEU A 1 278 ? -3.681 -13.910 -5.983 1.00 81.06 278 LEU A CA 1
ATOM 2148 C C . LEU A 1 278 ? -4.658 -12.836 -5.472 1.00 81.06 278 LEU A C 1
ATOM 2150 O O . LEU A 1 278 ? -5.840 -13.124 -5.296 1.00 81.06 278 LEU A O 1
ATOM 2154 N N . MET A 1 279 ? -4.187 -11.613 -5.213 1.00 77.50 279 MET A N 1
ATOM 2155 C CA . MET A 1 279 ? -5.036 -10.502 -4.763 1.00 77.50 279 MET A CA 1
ATOM 2156 C C . MET A 1 279 ? -5.830 -9.848 -5.901 1.00 77.50 279 MET A C 1
ATOM 2158 O O . MET A 1 279 ? -6.821 -9.162 -5.640 1.00 77.50 279 MET A O 1
ATOM 2162 N N . LEU A 1 280 ? -5.397 -10.018 -7.152 1.00 77.69 280 LEU A N 1
ATOM 2163 C CA . LEU A 1 280 ? -6.017 -9.388 -8.311 1.00 77.69 280 LEU A CA 1
ATOM 2164 C C . LEU A 1 280 ? -7.126 -10.277 -8.903 1.00 77.69 280 LEU A C 1
ATOM 2166 O O . LEU A 1 280 ? -6.968 -11.491 -8.999 1.00 77.69 280 LEU A O 1
ATOM 2170 N N . PRO A 1 281 ? -8.251 -9.701 -9.369 1.00 81.38 281 PRO A N 1
ATOM 2171 C CA . PRO A 1 281 ? -9.263 -10.467 -10.091 1.00 81.38 281 PRO A CA 1
ATOM 2172 C C . PRO A 1 281 ? -8.699 -11.078 -11.381 1.00 81.38 281 PRO A C 1
ATOM 2174 O O . PRO A 1 281 ? -7.970 -10.406 -12.113 1.00 81.38 281 PRO A O 1
ATOM 2177 N N . PHE A 1 282 ? -9.141 -12.289 -11.744 1.00 83.88 282 PHE A N 1
ATOM 2178 C CA . PHE A 1 282 ? -8.691 -12.996 -12.958 1.00 83.88 282 PHE A CA 1
ATOM 2179 C C . PHE A 1 282 ? -8.759 -12.155 -14.242 1.00 83.88 282 PHE A C 1
ATOM 2181 O O . PHE A 1 282 ? -7.885 -12.252 -15.100 1.00 83.88 282 PHE A O 1
ATOM 2188 N N . ARG A 1 283 ? -9.771 -11.285 -14.367 1.00 83.81 283 ARG A N 1
ATOM 2189 C CA . ARG A 1 283 ? -9.915 -10.367 -15.511 1.00 83.81 283 ARG A CA 1
ATOM 2190 C C . ARG A 1 283 ? -8.737 -9.399 -15.635 1.00 83.81 283 ARG A C 1
ATOM 2192 O O . ARG A 1 283 ? -8.255 -9.156 -16.736 1.00 83.81 283 ARG A O 1
ATOM 2199 N N . VAL A 1 284 ? -8.278 -8.860 -14.507 1.00 82.62 284 VAL A N 1
ATOM 2200 C CA . VAL A 1 284 ? -7.131 -7.946 -14.454 1.00 82.62 284 VAL A CA 1
ATOM 2201 C C . VAL A 1 284 ? -5.850 -8.717 -14.749 1.00 82.62 284 VAL A C 1
ATOM 2203 O O . VAL A 1 284 ? -5.043 -8.260 -15.552 1.00 82.62 284 VAL A O 1
ATOM 2206 N N . MET A 1 285 ? -5.704 -9.920 -14.185 1.00 84.62 285 MET A N 1
ATOM 2207 C CA . MET A 1 285 ? -4.537 -10.775 -14.423 1.00 84.62 285 MET A CA 1
ATOM 2208 C C . MET A 1 285 ? -4.351 -11.105 -15.908 1.00 84.62 285 MET A C 1
ATOM 2210 O O . MET A 1 285 ? -3.251 -10.952 -16.428 1.00 84.62 285 MET A O 1
ATOM 2214 N N . TYR A 1 286 ? -5.418 -11.512 -16.604 1.00 86.94 286 TYR A N 1
ATOM 2215 C CA . TYR A 1 286 ? -5.343 -11.852 -18.028 1.00 86.94 286 TYR A CA 1
ATOM 2216 C C . TYR A 1 286 ? -5.016 -10.632 -18.901 1.00 86.94 286 TYR A C 1
ATOM 2218 O O . TYR A 1 286 ? -4.210 -10.732 -19.823 1.00 86.94 286 TYR A O 1
ATOM 2226 N N . SER A 1 287 ? -5.584 -9.467 -18.572 1.00 88.69 287 SER A N 1
ATOM 2227 C CA . SER A 1 287 ? -5.276 -8.206 -19.257 1.00 88.69 287 SER A CA 1
ATOM 2228 C C . SER A 1 287 ? -3.805 -7.809 -19.095 1.00 88.69 287 SER A C 1
ATOM 2230 O O . SER A 1 287 ? -3.129 -7.538 -20.087 1.00 88.69 287 SER A O 1
ATOM 2232 N N . ILE A 1 288 ? -3.280 -7.851 -17.861 1.00 86.12 288 ILE A N 1
ATOM 2233 C CA . ILE A 1 288 ? -1.862 -7.576 -17.582 1.00 86.12 288 ILE A CA 1
ATOM 2234 C C . ILE A 1 288 ? -0.976 -8.589 -18.311 1.00 86.12 288 ILE A C 1
ATOM 2236 O O . ILE A 1 288 ? 0.003 -8.194 -18.935 1.00 86.12 288 ILE A O 1
ATOM 2240 N N . PHE A 1 289 ? -1.338 -9.875 -18.296 1.00 87.06 289 PHE A N 1
ATOM 2241 C CA . PHE A 1 289 ? -0.581 -10.919 -18.982 1.00 87.06 289 PHE A CA 1
ATOM 2242 C C . PHE A 1 289 ? -0.489 -10.673 -20.492 1.00 87.06 289 PHE A C 1
ATOM 2244 O O . PHE A 1 289 ? 0.616 -10.663 -21.033 1.00 87.06 289 PHE A O 1
ATOM 2251 N N . ILE A 1 290 ? -1.612 -10.409 -21.172 1.00 89.56 290 ILE A N 1
ATOM 2252 C CA . ILE A 1 290 ? -1.594 -10.070 -22.604 1.00 89.56 290 ILE A CA 1
ATOM 2253 C C . ILE A 1 290 ? -0.777 -8.800 -22.844 1.00 89.56 290 ILE A C 1
ATOM 2255 O O . ILE A 1 290 ? 0.034 -8.772 -23.768 1.00 89.56 290 ILE A O 1
ATOM 2259 N N . GLY A 1 291 ? -0.959 -7.769 -22.015 1.00 87.00 291 GLY A N 1
ATOM 2260 C CA . GLY A 1 291 ? -0.200 -6.523 -22.111 1.00 87.00 291 GLY A CA 1
ATOM 2261 C C . GLY A 1 291 ? 1.309 -6.757 -22.024 1.00 87.00 291 GLY A C 1
ATOM 2262 O O . GLY A 1 291 ? 2.053 -6.256 -22.865 1.00 87.00 291 GLY A O 1
ATOM 2263 N N . CYS A 1 292 ? 1.757 -7.584 -21.077 1.00 84.69 292 CYS A N 1
ATOM 2264 C CA . CYS A 1 292 ? 3.154 -7.992 -20.950 1.00 84.69 292 CYS A CA 1
ATOM 2265 C C . CYS A 1 292 ? 3.636 -8.778 -22.173 1.00 84.69 292 CYS A C 1
ATOM 2267 O O . CYS A 1 292 ? 4.722 -8.498 -22.670 1.00 84.69 292 CYS A O 1
ATOM 2269 N N . VAL A 1 293 ? 2.839 -9.714 -22.701 1.00 87.31 293 VAL A N 1
ATOM 2270 C CA . VAL A 1 293 ? 3.203 -10.465 -23.915 1.00 87.31 293 VAL A CA 1
ATOM 2271 C C . VAL A 1 293 ? 3.361 -9.522 -25.107 1.00 87.31 293 VAL A C 1
ATOM 2273 O O . VAL A 1 293 ? 4.364 -9.598 -25.804 1.00 87.31 293 VAL A O 1
ATOM 2276 N N . VAL A 1 294 ? 2.434 -8.588 -25.326 1.00 88.06 294 VAL A N 1
ATOM 2277 C CA . VAL A 1 294 ? 2.535 -7.610 -26.424 1.00 88.06 294 VAL A CA 1
ATOM 2278 C C . VAL A 1 294 ? 3.752 -6.695 -26.237 1.00 88.06 294 VAL A C 1
ATOM 2280 O O . VAL A 1 294 ? 4.519 -6.482 -27.180 1.00 88.06 294 VAL A O 1
ATOM 2283 N N . ALA A 1 295 ? 3.980 -6.193 -25.022 1.00 84.19 295 AL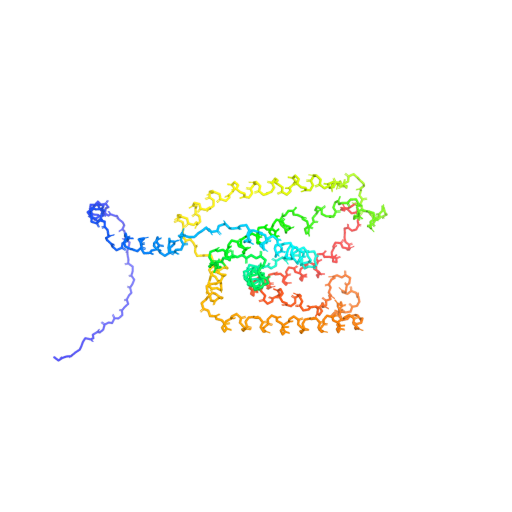A A N 1
ATOM 2284 C CA . ALA A 1 295 ? 5.098 -5.302 -24.724 1.00 84.19 295 ALA A CA 1
ATOM 2285 C C . ALA A 1 295 ? 6.463 -5.997 -24.891 1.00 84.19 295 ALA A C 1
ATOM 2287 O O . ALA A 1 295 ? 7.360 -5.472 -25.557 1.00 84.19 295 ALA A O 1
ATOM 2288 N N . SER A 1 296 ? 6.619 -7.192 -24.323 1.00 81.69 296 SER A N 1
ATOM 2289 C CA . SER A 1 296 ? 7.882 -7.935 -24.315 1.00 81.69 296 SER A CA 1
ATOM 2290 C C . SER A 1 296 ? 8.142 -8.730 -25.596 1.00 81.69 296 SER A C 1
ATOM 2292 O O . SER A 1 296 ? 9.301 -8.878 -25.971 1.00 81.69 296 SER A O 1
ATOM 2294 N N . ALA A 1 297 ? 7.114 -9.248 -26.278 1.00 82.44 297 ALA A N 1
ATOM 2295 C CA . ALA A 1 297 ? 7.289 -10.037 -27.505 1.00 82.44 297 ALA A CA 1
ATOM 2296 C C . ALA A 1 297 ? 7.325 -9.184 -28.777 1.00 82.44 297 ALA A C 1
ATOM 2298 O O . ALA A 1 297 ? 7.965 -9.580 -29.745 1.00 82.44 297 ALA A O 1
ATOM 2299 N N . ILE A 1 298 ? 6.613 -8.051 -28.799 1.00 82.56 298 ILE A N 1
ATOM 2300 C CA . ILE A 1 298 ? 6.422 -7.256 -30.020 1.00 82.56 298 ILE A CA 1
ATOM 2301 C C . ILE A 1 298 ? 7.074 -5.884 -29.870 1.00 82.56 298 ILE A C 1
ATOM 2303 O O . ILE A 1 298 ? 7.969 -5.554 -30.643 1.00 82.56 298 ILE A O 1
ATOM 2307 N N . MET A 1 299 ? 6.677 -5.085 -28.872 1.00 80.44 299 MET A N 1
ATOM 2308 C CA . MET A 1 299 ? 7.133 -3.689 -28.791 1.00 80.44 299 MET A CA 1
ATOM 2309 C C . MET A 1 299 ? 8.627 -3.560 -28.497 1.00 80.44 299 MET A C 1
ATOM 2311 O O . MET A 1 299 ? 9.309 -2.803 -29.178 1.00 80.44 299 MET A O 1
ATOM 2315 N N . THR A 1 300 ? 9.144 -4.278 -27.501 1.00 80.12 300 THR A N 1
ATOM 2316 C CA . THR A 1 300 ? 10.548 -4.150 -27.077 1.00 80.12 300 THR A CA 1
ATOM 2317 C C . THR A 1 300 ? 11.543 -4.575 -28.169 1.00 80.12 300 THR A C 1
ATOM 2319 O O . THR A 1 300 ? 12.456 -3.795 -28.448 1.00 80.12 300 THR A O 1
ATOM 2322 N N . PRO A 1 301 ? 11.383 -5.729 -28.854 1.00 80.38 301 PRO A N 1
ATOM 2323 C CA . PRO A 1 301 ? 12.265 -6.075 -29.971 1.00 80.38 301 PRO A CA 1
ATOM 2324 C C . PRO A 1 301 ? 12.071 -5.147 -31.180 1.00 80.38 301 PRO A C 1
ATOM 2326 O O . PRO A 1 301 ? 13.044 -4.824 -31.856 1.00 80.38 301 PRO A O 1
ATOM 2329 N N . TYR A 1 302 ? 10.851 -4.654 -31.431 1.00 79.50 302 TYR A N 1
ATOM 2330 C CA . TYR A 1 302 ? 10.598 -3.675 -32.493 1.00 79.50 302 TYR A CA 1
ATOM 2331 C C . TYR A 1 302 ? 11.302 -2.332 -32.233 1.00 79.50 302 TYR A C 1
ATOM 2333 O O . TYR A 1 302 ? 11.950 -1.788 -33.127 1.00 79.50 302 TYR A O 1
ATOM 2341 N N . LEU A 1 303 ? 11.230 -1.820 -31.000 1.00 75.75 303 LEU A N 1
ATOM 2342 C CA . LEU A 1 303 ? 11.927 -0.606 -30.563 1.00 75.75 303 LEU A CA 1
ATOM 2343 C C . LEU A 1 303 ? 13.447 -0.761 -30.676 1.00 75.75 303 LEU A C 1
ATOM 2345 O O . LEU A 1 303 ? 14.126 0.141 -31.167 1.00 75.75 303 LEU A O 1
ATOM 2349 N N . GLU A 1 304 ? 13.979 -1.913 -30.265 1.00 73.50 304 GLU A N 1
ATOM 2350 C CA . GLU A 1 304 ? 15.406 -2.207 -30.376 1.00 73.50 304 GLU A CA 1
ATOM 2351 C C . GLU A 1 304 ? 15.883 -2.302 -31.835 1.00 73.50 304 GLU A C 1
ATOM 2353 O O . GLU A 1 304 ? 16.983 -1.833 -32.133 1.00 73.50 304 GLU A O 1
ATOM 2358 N N . ALA A 1 305 ? 15.069 -2.867 -32.731 1.00 73.44 305 ALA A N 1
ATOM 2359 C CA . ALA A 1 305 ? 15.422 -3.061 -34.135 1.00 73.44 305 ALA A CA 1
ATOM 2360 C C . ALA A 1 305 ? 15.294 -1.790 -34.994 1.00 73.44 305 ALA A C 1
ATOM 2362 O O . ALA A 1 305 ? 16.104 -1.595 -35.897 1.00 73.44 305 ALA A O 1
ATOM 2363 N N . TYR A 1 306 ? 14.297 -0.933 -34.734 1.00 66.50 306 TYR A N 1
ATOM 2364 C CA . TYR A 1 306 ? 13.942 0.168 -35.644 1.00 66.50 306 TYR A CA 1
ATOM 2365 C C . TYR A 1 306 ? 14.108 1.581 -35.068 1.00 66.50 306 TYR A C 1
ATOM 2367 O O . TYR A 1 306 ? 14.060 2.538 -35.838 1.00 66.50 306 TYR A O 1
ATOM 2375 N N . GLN A 1 307 ? 14.274 1.758 -33.749 1.00 60.72 307 GLN A N 1
ATOM 2376 C CA . GLN A 1 307 ? 14.234 3.096 -33.128 1.00 60.72 307 GLN A CA 1
ATOM 2377 C C . GLN A 1 307 ? 15.377 3.437 -32.167 1.00 60.72 307 GLN A C 1
ATOM 2379 O O . GLN A 1 307 ? 15.347 4.510 -31.558 1.00 60.72 307 GLN A O 1
ATOM 2384 N N . LYS A 1 308 ? 16.430 2.614 -32.078 1.00 54.81 308 LYS A N 1
ATOM 2385 C CA . LYS A 1 308 ? 17.698 3.053 -31.469 1.00 54.81 308 LYS A CA 1
ATOM 2386 C C . LYS A 1 308 ? 18.274 4.225 -32.288 1.00 54.81 308 LYS A C 1
ATOM 2388 O O . LYS A 1 308 ? 18.839 4.000 -33.352 1.00 54.81 308 LYS A O 1
ATOM 2393 N N . GLY A 1 309 ? 18.075 5.458 -31.806 1.00 54.94 309 GLY A N 1
ATOM 2394 C CA . GLY A 1 309 ? 18.614 6.704 -32.378 1.00 54.94 309 GLY A CA 1
ATOM 2395 C C . GLY A 1 309 ? 17.598 7.724 -32.922 1.00 54.94 309 GLY A C 1
ATOM 2396 O O . GLY A 1 309 ? 18.009 8.793 -33.353 1.00 54.94 309 GLY A O 1
ATOM 2397 N N . HIS A 1 310 ? 16.287 7.435 -32.929 1.00 55.19 310 HIS A N 1
ATOM 2398 C CA . HIS A 1 310 ? 15.259 8.400 -33.383 1.00 55.19 310 HIS A CA 1
ATOM 2399 C C . HIS A 1 310 ? 14.447 9.046 -32.248 1.00 55.19 310 HIS A C 1
ATOM 2401 O O . HIS A 1 310 ? 13.812 10.073 -32.472 1.00 55.19 310 HIS A O 1
ATOM 2407 N N . TRP A 1 311 ? 14.431 8.434 -31.060 1.00 53.59 311 TRP A N 1
ATOM 2408 C CA . TRP A 1 311 ? 13.606 8.850 -29.912 1.00 53.59 311 TRP A CA 1
ATOM 2409 C C . TRP A 1 311 ? 14.414 9.351 -28.709 1.00 53.59 311 TRP A C 1
ATOM 2411 O O . TRP A 1 311 ? 13.817 9.735 -27.704 1.00 53.59 311 TRP A O 1
ATOM 2421 N N . PHE A 1 312 ? 15.743 9.368 -28.824 1.00 43.59 312 PHE A N 1
ATOM 2422 C CA . PHE A 1 312 ? 16.675 9.947 -27.861 1.00 43.59 312 PHE A CA 1
ATOM 2423 C C . PHE A 1 312 ? 17.773 10.687 -28.612 1.00 43.59 312 PHE A C 1
ATOM 2425 O O . PHE A 1 312 ? 18.262 10.103 -29.606 1.00 43.59 312 PHE A O 1
#

Foldseek 3Di:
DDDDDDDDDDDDDDDDDDPDPVVVVVVVVVVVPDPVVVVVVVVVVCVVVVPPPDDLDDPLLLVLLVVLLVVVLVVQLVCCQPVVDGFDCLLVQLLSSLVVSVVCVVVVVDDDDDDLSSSVSSSVSSCLSNVLSNPLQSSHDLVCLAVVVLVVVDPPDPPSDPVSRDHPDVVNSVVSSVVVVVVVVVVCVVCCCVVCVPVVDDDPVVVVSSVSSVCVVVDPVSSVVVVVVCVVVVVVLVVVVVVCVVDPCQQFPQPPDDVLVVLVRTDGPRVVVVVSLVSDPPVVNVVVVVVSCCSSVPVPVCCVVPPPPPPD

Radius of gyration: 28.22 Å; Cα contacts (8 Å, |Δi|>4): 223; chains: 1; bounding box: 90×53×65 Å

Solvent-accessible surface area (backbone atoms only — not comparable to full-atom values): 17908 Å² total; per-residue (Å²): 132,88,85,89,8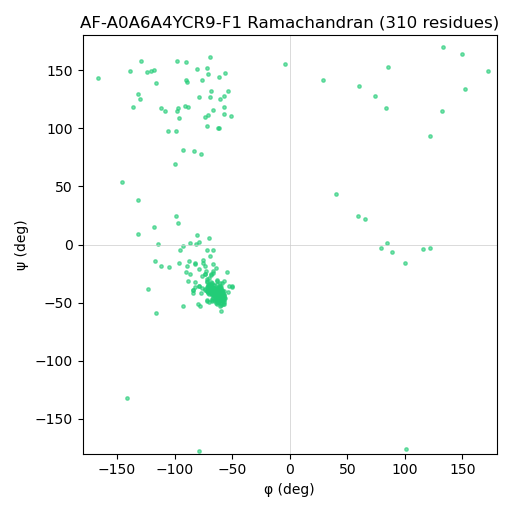1,90,85,86,89,85,89,92,90,89,87,89,88,87,89,59,74,68,56,58,59,51,55,57,53,66,74,58,67,54,68,64,60,54,46,50,51,46,52,52,50,45,63,72,48,68,71,70,91,50,81,50,82,43,71,67,31,54,53,46,6,48,55,52,5,56,56,46,21,55,51,35,38,49,34,19,61,75,71,68,54,66,73,89,57,61,55,57,32,36,53,51,32,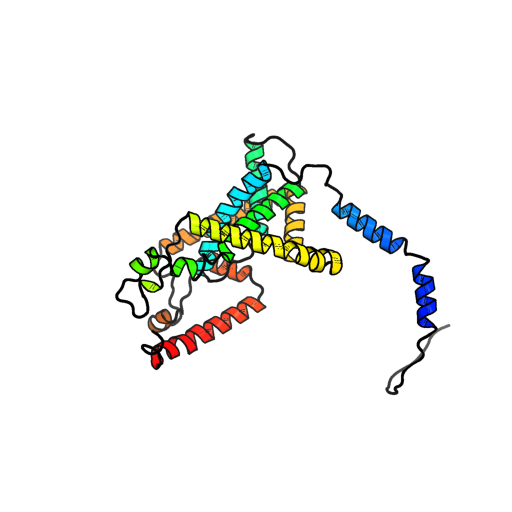45,52,53,50,54,50,39,45,72,72,61,78,51,87,80,89,86,52,69,57,30,37,51,44,11,18,51,45,14,46,52,45,20,49,48,47,49,67,72,33,61,40,46,66,59,49,61,26,23,55,70,44,47,62,73,68,31,84,85,41,84,72,57,56,81,86,67,45,48,82,70,47,72,67,55,49,48,51,50,53,50,51,52,51,52,52,51,55,62,53,44,57,63,48,44,47,51,44,52,69,71,60,59,60,85,49,69,71,58,53,53,38,50,54,50,50,48,44,54,72,73,30,70,66,54,43,52,50,54,50,50,50,51,49,52,51,48,53,51,49,49,54,48,50,51,49,44,67,74,38,86,55,48,60,56,31,48,79,76,38,76,74,44,39,77,48,69,37,49,46,58,71,50,65,67,62,54,50,51,57,72,72,46,56,69,71,58,51,52,50,51,50,52,49,49,48,49,43,38,71,48,50,49,56,47,44,65,74,75,40,80,71,78,83,85

InterPro domains:
  IPR004813 Oligopeptide transporter, OPT superfamily [PF03169] (56-311)
  IPR045035 Metal-nicotianamine transporter YSL-like [PTHR31645] (43-312)

Mean predicted aligned error: 13.7 Å

Sequence (312 aa):
MEVLGRGDSGYLASATPKNDDTIEAKRHSYLNGDESESATQGADFQAVTQGLEHPQITFKALFVGTIIGAFISVLAMYYGLKVGVVPSLNILAGVGGFMLLKWLLQVKVFHGFFSVQENVVIQTCAVACYSLASQAGFTSGILALTPNVYDIVGPKKEGNNKSDTIDFTWSRAFAWCVAIALFGFFISFPLRRKMIIESRLLFPSGTATAVMIQTLHASKEAVEYQWNVLKKAGIGAYCWSIFLYCFDGLGSFPIFGLEPKRYNWFCDWAPGTFAIALMLPFRVMYSIFIGCVVASAIMTPYLEAYQKGHWF

Nearest PDB structures (foldseek):
  4u9l-assembly1_A  TM=2.898E-01  e=7.894E+00  Thermus thermophilus HB8

pLDDT: mean 74.59, std 18.11, range [25.5, 95.0]

Secondary structure (DSSP, 8-state):
-------------------SHHHHHHHHHTTS--HHHHHHHHHHHHHHHTTTTS-SS-HHHHHHHHHHHHHHHHHHHHHHHHHS-----HHHHHHHHHHHHHHHHHTTSS-S---HHHHHHHHHHHHHHHHHHHHTTTTTHHHHTSHHHHHHH-TTSTT--GGG-----HHHHHHHHHHHHHHHHHHHHHHIIIIIIIS----HHHHHHHHHHHHHHH-HHHHHHHHHHHHHHHHHHHHHHHHHHHSTTGGGEESS-HHHHTTT-EE---HHHHHHHHHS-HHHHHHHHHHHHHIIIIIHHHHHHH-TTT--